Protein AF-A0A969GMM0-F1 (afdb_monomer)

Solvent-accessible surface area (backbone atoms only — not comparable to full-atom values): 10428 Å² total; per-residue (Å²): 135,60,78,64,58,60,56,53,35,62,76,68,75,51,54,70,66,58,54,53,50,53,52,52,51,50,28,52,51,49,25,50,51,42,36,49,51,17,49,54,40,26,77,75,22,64,93,38,66,56,33,38,45,52,18,52,26,35,40,37,39,28,67,61,75,36,45,93,52,68,72,59,52,34,71,75,37,62,86,48,38,60,62,48,46,48,49,53,38,56,29,52,46,42,51,56,46,46,55,42,15,63,88,84,53,51,54,44,57,66,70,53,50,58,55,53,49,50,50,46,50,54,43,55,45,55,50,53,35,42,72,71,68,74,46,78,91,46,78,98,62,46,71,68,56,52,54,48,52,53,52,47,50,54,52,26,50,50,25,47,54,49,31,57,76,74,68,48,50,78,68,52,46,51,53,51,47,54,52,52,51,54,53,51,52,50,51,49,66,73,77,105

Foldseek 3Di:
DDPVVVVVCVVVVHDPVNVVVVLQVQLVVVLVVLLVVLVVLCVVQVVPVLSVLSSVLSNLCSVQPSHPCLPVVCVVPVVCVLVNLQSPLVNVLSVLQCLQQPPPHARVVNCLVVLSVVLNCQSNVFSVCVVVVNDDCPDSDDPVNVVSVVVSNVVSVVRLVCCLPPPDDPVRVVVVVVVVVVVVVVVVVVVD

pLDDT: mean 81.8, std 11.26, range [50.56, 96.88]

Nearest PDB structures (foldseek):
  8zam-assembly1_A  TM=4.530E-01  e=4.829E+00  Chlamydomonas reinhardtii
  5l0g-assembly1_A-2  TM=3.405E-01  e=5.075E+00  Homo sapiens

Radius of gyration: 19.31 Å; Cα contacts (8 Å, |Δi|>4): 149; chains: 1; bounding box: 54×36×50 Å

Sequence (192 aa):
MEAADMSALAGLGLSMSGYATYHMLIEVALALFVTLLAGVIFLRKFDDWMGVLTSFALVLFALNFMVETDSALVKQYPRLAAPHDLVTALAIVPFIMIFFLFPTGRFVPRWTRFVALALLVISLADPLLRAVGRAAPSGQFSMIYLFAVLGGLFVGLFAQIYRYRKVSTPTEQQQTKWVVFGLTLLFVTILG

Structure (mmCIF, N/CA/C/O backbone):
data_AF-A0A969GMM0-F1
#
_entry.id   AF-A0A969GMM0-F1
#
loop_
_atom_site.group_PDB
_atom_site.id
_atom_site.type_symbol
_atom_site.label_atom_id
_atom_site.label_alt_id
_atom_site.label_comp_id
_atom_site.label_asym_id
_atom_site.label_entity_id
_atom_site.label_seq_id
_atom_site.pdbx_PDB_ins_code
_atom_site.Cartn_x
_atom_site.Cartn_y
_atom_site.Cartn_z
_atom_site.occupancy
_atom_site.B_iso_or_equiv
_atom_site.auth_seq_id
_atom_site.auth_comp_id
_atom_site.auth_asym_id
_atom_site.auth_atom_id
_atom_site.pdbx_PDB_model_num
ATOM 1 N N . MET A 1 1 ? 21.444 1.820 -12.025 1.00 51.22 1 MET A N 1
ATOM 2 C CA . MET A 1 1 ? 22.811 1.601 -11.518 1.00 51.22 1 MET A CA 1
ATOM 3 C C . MET A 1 1 ? 23.614 2.877 -11.697 1.00 51.22 1 MET A C 1
ATOM 5 O O . MET A 1 1 ? 23.768 3.347 -12.823 1.00 51.22 1 MET A O 1
ATOM 9 N N . GLU A 1 2 ? 24.004 3.493 -10.588 1.00 50.56 2 GLU A N 1
ATOM 10 C CA . GLU A 1 2 ? 24.706 4.775 -10.563 1.00 50.56 2 GLU A CA 1
ATOM 11 C C . GLU A 1 2 ? 26.167 4.572 -11.007 1.00 50.56 2 GLU A C 1
ATOM 13 O O . GLU A 1 2 ? 26.745 3.506 -10.799 1.00 50.56 2 GLU A O 1
ATOM 18 N N . ALA A 1 3 ? 26.789 5.559 -11.659 1.00 52.84 3 ALA A N 1
ATOM 19 C CA . ALA A 1 3 ? 28.152 5.411 -12.194 1.00 52.84 3 ALA A CA 1
ATOM 20 C C . ALA A 1 3 ? 29.204 5.087 -11.108 1.00 52.84 3 ALA A C 1
ATOM 22 O O . ALA A 1 3 ? 30.243 4.495 -11.405 1.00 52.84 3 ALA A O 1
ATOM 23 N N . ALA A 1 4 ? 28.904 5.423 -9.850 1.00 56.41 4 ALA A N 1
ATOM 24 C CA . ALA A 1 4 ? 29.714 5.104 -8.681 1.00 56.41 4 ALA A CA 1
ATOM 25 C C . ALA A 1 4 ? 29.783 3.588 -8.399 1.00 56.41 4 ALA A C 1
ATOM 27 O O . ALA A 1 4 ? 30.881 3.066 -8.192 1.00 56.41 4 ALA A O 1
ATOM 28 N N . ASP A 1 5 ? 28.665 2.859 -8.502 1.00 58.38 5 ASP A N 1
ATOM 29 C CA . ASP A 1 5 ? 28.609 1.410 -8.233 1.00 58.38 5 ASP A CA 1
ATOM 30 C C . ASP A 1 5 ? 29.454 0.608 -9.225 1.00 58.38 5 ASP A C 1
ATOM 32 O O . ASP A 1 5 ? 30.136 -0.352 -8.860 1.00 58.38 5 ASP A O 1
ATOM 36 N N . MET A 1 6 ? 29.464 1.035 -10.492 1.00 57.09 6 MET A N 1
ATOM 37 C CA . MET A 1 6 ? 30.257 0.389 -11.541 1.00 57.09 6 MET A CA 1
ATOM 38 C C . MET A 1 6 ? 31.765 0.535 -11.296 1.00 57.09 6 MET A C 1
ATOM 40 O O . MET A 1 6 ? 32.525 -0.397 -11.562 1.00 57.09 6 MET A O 1
ATOM 44 N N . SER A 1 7 ? 32.200 1.676 -10.752 1.00 59.16 7 SER A N 1
ATOM 45 C CA . SER A 1 7 ? 33.607 1.915 -10.406 1.00 59.16 7 SER A CA 1
ATOM 46 C C . SER A 1 7 ? 34.052 1.161 -9.144 1.00 59.16 7 SER A C 1
ATOM 48 O O . SER A 1 7 ? 35.168 0.641 -9.103 1.00 59.16 7 SER A O 1
ATOM 50 N N . ALA A 1 8 ? 33.165 1.013 -8.153 1.00 62.34 8 ALA A N 1
ATOM 51 C CA . ALA A 1 8 ? 33.431 0.260 -6.927 1.00 62.34 8 ALA A CA 1
ATOM 52 C C . ALA A 1 8 ? 33.514 -1.260 -7.175 1.00 62.34 8 ALA A C 1
ATOM 54 O O . ALA A 1 8 ? 34.403 -1.928 -6.643 1.00 62.34 8 ALA A O 1
ATOM 55 N N . LEU A 1 9 ? 32.647 -1.807 -8.037 1.00 61.19 9 LEU A N 1
ATOM 56 C CA . LEU A 1 9 ? 32.660 -3.228 -8.418 1.00 61.19 9 LEU A CA 1
ATOM 57 C C . LEU A 1 9 ? 33.921 -3.618 -9.200 1.00 61.19 9 LEU A C 1
ATOM 59 O O . LEU A 1 9 ? 34.485 -4.687 -8.960 1.00 61.19 9 LEU A O 1
ATOM 63 N N . ALA A 1 10 ? 34.403 -2.731 -10.078 1.00 61.06 10 ALA A N 1
ATOM 64 C CA . ALA A 1 10 ? 35.659 -2.928 -10.800 1.00 61.06 10 ALA A CA 1
ATOM 65 C C . ALA A 1 10 ? 36.874 -2.988 -9.852 1.00 61.06 10 ALA A C 1
ATOM 67 O O . ALA A 1 10 ? 37.793 -3.771 -10.089 1.00 61.06 10 ALA A O 1
ATOM 68 N N . GLY A 1 11 ? 36.855 -2.225 -8.751 1.00 63.28 11 GLY A N 1
ATOM 69 C CA . GLY A 1 11 ? 37.892 -2.257 -7.711 1.00 63.28 11 GLY A CA 1
ATOM 70 C C . GLY A 1 11 ? 37.884 -3.516 -6.832 1.00 63.28 11 GLY A C 1
ATOM 71 O O . GLY A 1 11 ? 38.909 -3.851 -6.245 1.00 63.28 11 GLY A O 1
ATOM 72 N N . LEU A 1 12 ? 36.758 -4.237 -6.765 1.00 68.75 12 LEU A N 1
ATOM 73 C CA . LEU A 1 12 ? 36.584 -5.463 -5.969 1.00 68.75 12 LEU A CA 1
ATOM 74 C C . LEU A 1 12 ? 36.769 -6.758 -6.781 1.00 68.75 12 LEU A C 1
ATOM 76 O O . LEU A 1 12 ? 36.642 -7.850 -6.230 1.00 68.75 12 LEU A O 1
ATOM 80 N N . GLY A 1 13 ? 37.046 -6.662 -8.088 1.00 66.94 13 GLY A N 1
ATOM 81 C CA . GLY A 1 13 ? 37.191 -7.826 -8.974 1.00 66.94 13 GLY A CA 1
ATOM 82 C C . GLY A 1 13 ? 35.886 -8.599 -9.214 1.00 66.94 13 GLY A C 1
ATOM 83 O O . GLY A 1 13 ? 35.913 -9.718 -9.727 1.00 66.94 13 GLY A O 1
ATOM 84 N N . LEU A 1 14 ? 34.738 -8.022 -8.845 1.00 67.31 14 LEU A N 1
ATOM 85 C CA . LEU A 1 14 ? 33.429 -8.643 -9.011 1.00 67.31 14 LEU A CA 1
ATOM 86 C C . LEU A 1 14 ? 32.915 -8.404 -10.433 1.00 67.31 14 LEU A C 1
ATOM 88 O O . LEU A 1 14 ? 32.824 -7.272 -10.905 1.00 67.31 14 LEU A O 1
ATOM 92 N N . SER A 1 15 ? 32.552 -9.486 -11.124 1.00 77.69 15 SER A N 1
ATOM 93 C CA . SER A 1 15 ? 31.922 -9.382 -12.442 1.00 77.69 15 SER A CA 1
ATOM 94 C C . SER A 1 15 ? 30.552 -8.703 -12.329 1.00 77.69 15 SER A C 1
ATOM 96 O O . SER A 1 15 ? 29.747 -9.057 -11.463 1.00 77.69 15 SER A O 1
ATOM 98 N N . MET A 1 16 ? 30.257 -7.757 -13.228 1.00 71.38 16 MET A N 1
ATOM 99 C CA . MET A 1 16 ? 28.939 -7.103 -13.279 1.00 71.38 16 MET A CA 1
ATOM 100 C C . MET A 1 16 ? 27.797 -8.117 -13.432 1.00 71.38 16 MET A C 1
ATOM 102 O O . MET A 1 16 ? 26.728 -7.942 -12.853 1.00 71.38 16 MET A O 1
ATOM 106 N N . SER A 1 17 ? 28.030 -9.202 -14.177 1.00 75.94 17 SER A N 1
ATOM 107 C CA . SER A 1 17 ? 27.055 -10.279 -14.363 1.00 75.94 17 SER A CA 1
ATOM 108 C C . SER A 1 17 ? 26.771 -11.046 -13.070 1.00 75.94 17 SER A C 1
ATOM 110 O O . SER A 1 17 ? 25.619 -11.399 -12.821 1.00 75.94 17 SER A O 1
ATOM 112 N N . GLY A 1 18 ? 27.780 -11.270 -12.221 1.00 79.38 18 GLY A N 1
ATOM 113 C CA . GLY A 1 18 ? 27.607 -11.918 -10.919 1.00 79.38 18 GLY A CA 1
ATOM 114 C C . GLY A 1 18 ? 26.755 -11.088 -9.957 1.00 79.38 18 GLY A C 1
ATOM 115 O O . GLY A 1 18 ? 25.831 -11.623 -9.346 1.00 79.38 18 GLY A O 1
ATOM 116 N N . TYR A 1 19 ? 27.008 -9.778 -9.878 1.00 76.12 19 TYR A N 1
ATOM 117 C CA . TYR A 1 19 ? 26.217 -8.862 -9.047 1.00 76.12 19 TYR A CA 1
ATOM 118 C C . TYR A 1 19 ? 24.760 -8.770 -9.522 1.00 76.12 19 TYR A C 1
ATOM 120 O O . TYR A 1 19 ? 23.841 -8.938 -8.720 1.00 76.12 19 TYR A O 1
ATOM 128 N N . ALA A 1 20 ? 24.546 -8.593 -10.831 1.00 79.00 20 ALA A N 1
ATOM 129 C CA . ALA A 1 20 ? 23.206 -8.545 -11.413 1.00 79.00 20 ALA A CA 1
ATOM 130 C C . ALA A 1 20 ? 22.426 -9.847 -11.168 1.00 79.00 20 ALA A C 1
ATOM 132 O O . ALA A 1 20 ? 21.255 -9.808 -10.801 1.00 79.00 20 ALA A O 1
ATOM 133 N N . THR A 1 21 ? 23.086 -11.004 -11.300 1.00 82.06 21 THR A N 1
ATOM 134 C CA . THR A 1 21 ? 22.461 -12.310 -11.032 1.00 82.06 21 THR A CA 1
ATOM 135 C C . THR A 1 21 ? 22.082 -12.458 -9.559 1.00 82.06 21 THR A C 1
ATOM 137 O O . THR A 1 21 ? 20.984 -12.912 -9.255 1.00 82.06 21 THR A O 1
ATOM 140 N N . TYR A 1 22 ? 22.961 -12.060 -8.635 1.00 81.12 22 TYR A N 1
ATOM 141 C CA . TYR A 1 22 ? 22.677 -12.099 -7.199 1.00 81.12 22 TYR A CA 1
ATOM 142 C C . TYR A 1 22 ? 21.475 -11.220 -6.823 1.00 81.12 22 TYR A C 1
ATOM 144 O O . TYR A 1 22 ? 20.577 -11.686 -6.121 1.00 81.12 22 TYR A O 1
ATOM 152 N N . HIS A 1 23 ? 21.429 -9.983 -7.326 1.00 80.06 23 HIS A 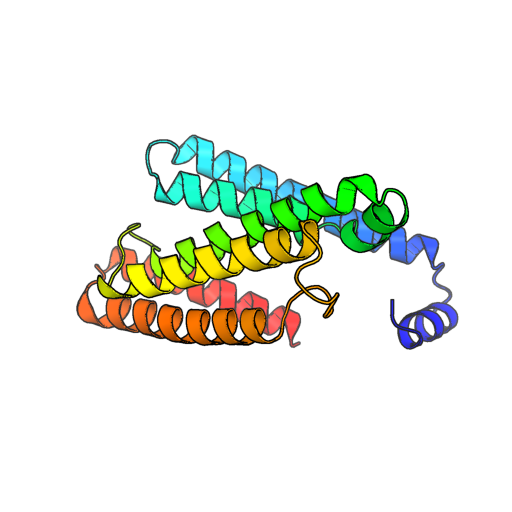N 1
ATOM 153 C CA . HIS A 1 23 ? 20.325 -9.059 -7.057 1.00 80.06 23 HIS A CA 1
ATOM 154 C C . HIS A 1 23 ? 19.003 -9.593 -7.622 1.00 80.06 23 HIS A C 1
ATOM 156 O O . HIS A 1 23 ? 18.018 -9.706 -6.896 1.00 80.06 23 HIS A O 1
ATOM 162 N N . MET A 1 24 ? 19.028 -10.061 -8.874 1.00 82.38 24 MET A N 1
ATOM 163 C CA . MET A 1 24 ? 17.878 -10.685 -9.526 1.00 82.38 24 MET A CA 1
ATOM 164 C C . MET A 1 24 ? 17.362 -11.908 -8.752 1.00 82.38 24 MET A C 1
ATOM 166 O O . MET A 1 24 ? 16.155 -12.080 -8.598 1.00 82.38 24 MET A O 1
ATOM 170 N N . LEU A 1 25 ? 18.252 -12.770 -8.249 1.00 86.62 25 LEU A N 1
ATOM 171 C CA . LEU A 1 25 ? 17.850 -13.942 -7.465 1.00 86.62 25 LEU A CA 1
ATOM 172 C C . LEU A 1 25 ? 17.159 -13.545 -6.156 1.00 86.62 25 LEU A C 1
ATOM 174 O O . LEU A 1 25 ? 16.171 -14.179 -5.782 1.00 86.62 25 LEU A O 1
ATOM 178 N N . ILE A 1 26 ? 17.652 -12.506 -5.477 1.00 85.31 26 ILE A N 1
ATOM 179 C CA . ILE A 1 26 ? 17.034 -11.988 -4.251 1.00 85.31 26 ILE A CA 1
ATOM 180 C C . ILE A 1 26 ? 15.659 -11.393 -4.544 1.00 85.31 26 ILE A C 1
ATOM 182 O O . ILE A 1 26 ? 14.699 -11.736 -3.855 1.00 85.31 26 ILE A O 1
ATOM 186 N N . GLU A 1 27 ? 15.549 -10.557 -5.574 1.00 82.88 27 GLU A N 1
ATOM 187 C CA . GLU A 1 27 ? 14.288 -9.961 -6.024 1.00 82.88 27 GLU A CA 1
ATOM 188 C C . GLU A 1 27 ? 13.228 -11.027 -6.313 1.00 82.88 27 GLU A C 1
ATOM 190 O O . GLU A 1 27 ? 12.128 -10.996 -5.758 1.00 82.88 27 GLU A O 1
ATOM 195 N N . VAL A 1 28 ? 13.585 -12.038 -7.112 1.00 85.25 28 VAL A N 1
ATOM 196 C CA . VAL A 1 28 ? 12.679 -13.141 -7.458 1.00 85.25 28 VAL A CA 1
ATOM 197 C C . VAL A 1 28 ? 12.296 -13.953 -6.220 1.00 85.25 28 VAL A C 1
ATOM 199 O O . VAL A 1 28 ? 11.121 -14.282 -6.044 1.00 85.25 28 VAL A O 1
ATOM 202 N N . ALA A 1 29 ? 13.249 -14.264 -5.338 1.00 88.44 29 ALA A N 1
ATOM 203 C CA . ALA A 1 29 ? 12.970 -15.010 -4.112 1.00 88.44 29 ALA A CA 1
ATOM 204 C C . ALA A 1 29 ? 12.016 -14.245 -3.178 1.00 88.44 29 ALA A C 1
ATOM 206 O O . ALA A 1 29 ? 11.066 -14.832 -2.651 1.00 88.44 29 ALA A O 1
ATOM 207 N N . LEU A 1 30 ? 12.226 -12.936 -3.007 1.00 86.94 30 LEU A N 1
ATOM 208 C CA . LEU A 1 30 ? 11.351 -12.071 -2.216 1.00 86.94 30 LEU A CA 1
ATOM 209 C C . LEU A 1 30 ? 9.964 -11.944 -2.850 1.00 86.94 30 LEU A C 1
ATOM 211 O O . LEU A 1 30 ? 8.963 -12.104 -2.149 1.00 86.94 30 LEU A O 1
ATOM 215 N N . ALA A 1 31 ? 9.882 -11.728 -4.164 1.00 86.94 31 ALA A N 1
ATOM 216 C CA . ALA A 1 31 ? 8.612 -11.650 -4.882 1.00 86.94 31 ALA A CA 1
ATOM 217 C C . ALA A 1 31 ? 7.799 -12.948 -4.738 1.00 86.94 31 ALA A C 1
ATOM 219 O O . ALA A 1 31 ? 6.597 -12.901 -4.454 1.00 86.94 31 ALA A O 1
ATOM 220 N N . LEU A 1 32 ? 8.449 -14.112 -4.856 1.00 89.75 32 LEU A N 1
ATOM 221 C CA . LEU A 1 32 ? 7.816 -15.414 -4.627 1.00 89.75 32 LEU A CA 1
ATOM 222 C C . LEU A 1 32 ? 7.335 -15.558 -3.184 1.00 89.75 32 LEU A C 1
ATOM 224 O O . LEU A 1 32 ? 6.191 -15.952 -2.960 1.00 89.75 32 LEU A O 1
ATOM 228 N N . PHE A 1 3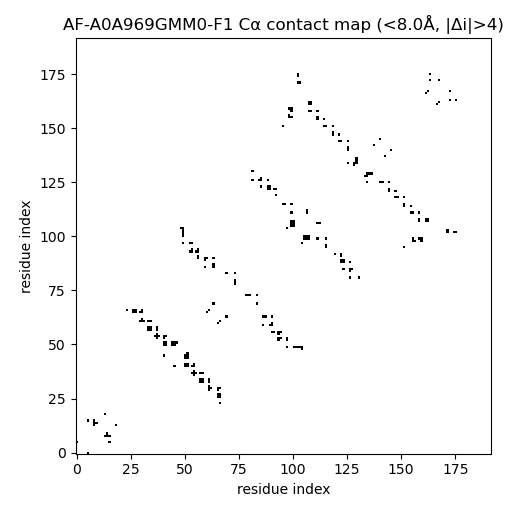3 ? 8.167 -15.202 -2.206 1.00 92.44 33 PHE A N 1
ATOM 229 C CA . PHE A 1 33 ? 7.793 -15.255 -0.796 1.00 92.44 33 PHE A CA 1
ATOM 230 C C . PHE A 1 33 ? 6.573 -14.373 -0.486 1.00 92.44 33 PHE A C 1
ATOM 232 O O . PHE A 1 33 ? 5.611 -14.844 0.125 1.00 92.44 33 PHE A O 1
ATOM 239 N N . VAL A 1 34 ? 6.570 -13.120 -0.950 1.00 90.81 34 VAL A N 1
ATOM 240 C CA . VAL A 1 34 ? 5.454 -12.179 -0.755 1.00 90.81 34 VAL A CA 1
ATOM 241 C C . VAL A 1 34 ? 4.184 -12.681 -1.445 1.00 90.81 34 VAL A C 1
ATOM 243 O O . VAL A 1 34 ? 3.101 -12.622 -0.860 1.00 90.81 34 VAL A O 1
ATOM 246 N N . THR A 1 35 ? 4.304 -13.241 -2.649 1.00 91.62 35 THR A N 1
ATOM 247 C CA . THR A 1 35 ? 3.168 -13.812 -3.389 1.00 91.62 35 THR A CA 1
ATOM 248 C C . THR A 1 35 ? 2.591 -15.038 -2.677 1.00 91.62 35 THR A C 1
ATOM 250 O O . THR A 1 35 ? 1.372 -15.163 -2.541 1.00 91.62 35 THR A O 1
ATOM 253 N N . LEU A 1 36 ? 3.444 -15.925 -2.157 1.00 94.56 36 LEU A N 1
ATOM 254 C CA . LEU A 1 36 ? 3.018 -17.074 -1.354 1.00 94.56 36 LEU A CA 1
ATOM 255 C C . LEU A 1 36 ? 2.309 -16.621 -0.075 1.00 94.56 36 LEU A C 1
ATOM 257 O O . LEU A 1 36 ? 1.241 -17.142 0.252 1.00 94.56 36 LEU A O 1
ATOM 261 N N . LEU A 1 37 ? 2.852 -15.618 0.620 1.00 94.75 37 LEU A N 1
ATOM 262 C CA . LEU A 1 37 ? 2.223 -15.032 1.803 1.00 94.75 37 LEU A CA 1
ATOM 263 C C . LEU A 1 37 ? 0.844 -14.449 1.471 1.00 94.75 37 LEU A C 1
ATOM 265 O O . LEU A 1 37 ? -0.118 -14.693 2.201 1.00 94.75 37 LEU A O 1
ATOM 269 N N . ALA A 1 38 ? 0.727 -13.731 0.353 1.00 93.62 38 ALA A N 1
ATOM 270 C CA . ALA A 1 38 ? -0.543 -13.206 -0.127 1.00 93.62 38 ALA A CA 1
ATOM 271 C C . ALA A 1 38 ? -1.558 -14.328 -0.393 1.00 93.62 38 ALA A C 1
ATOM 273 O O . ALA A 1 38 ? -2.716 -14.213 0.020 1.00 93.62 38 ALA A O 1
ATOM 274 N N . GLY A 1 39 ? -1.124 -15.430 -1.011 1.00 94.94 39 GLY A N 1
ATOM 275 C CA . GLY A 1 39 ? -1.946 -16.623 -1.221 1.00 94.94 39 GLY A CA 1
ATOM 276 C C . GLY A 1 39 ? -2.413 -17.249 0.094 1.00 94.94 39 GLY A C 1
ATOM 277 O O . GLY A 1 39 ? -3.597 -17.530 0.260 1.00 94.94 39 GLY A O 1
ATOM 278 N N . VAL A 1 40 ? -1.520 -17.390 1.077 1.00 96.88 40 VAL A N 1
ATOM 279 C CA . VAL A 1 40 ? -1.868 -17.904 2.414 1.00 96.88 40 VAL A CA 1
ATOM 280 C C . VAL A 1 40 ? -2.882 -17.000 3.120 1.00 96.88 40 VAL A C 1
ATOM 282 O O . VAL A 1 40 ? -3.835 -17.505 3.720 1.00 96.88 40 VAL A O 1
ATOM 285 N N . ILE A 1 41 ? -2.708 -15.675 3.050 1.00 93.94 41 ILE A N 1
ATOM 286 C CA . ILE A 1 41 ? -3.657 -14.707 3.620 1.00 93.94 41 ILE A CA 1
ATOM 287 C C . ILE A 1 41 ? -5.020 -14.851 2.946 1.00 93.94 41 ILE A C 1
ATOM 289 O O . ILE A 1 41 ? -6.021 -14.967 3.651 1.00 93.94 41 ILE A O 1
ATOM 293 N N . PHE A 1 42 ? -5.060 -14.907 1.613 1.00 95.44 42 PHE A N 1
ATOM 294 C CA . PHE A 1 42 ? -6.302 -15.088 0.863 1.00 95.44 42 PHE A CA 1
ATOM 295 C C . PHE A 1 42 ? -7.017 -16.371 1.280 1.00 95.44 42 PHE A C 1
ATOM 297 O O . PHE A 1 42 ? -8.165 -16.320 1.702 1.00 95.44 42 PHE A O 1
ATOM 304 N N . LEU A 1 43 ? -6.323 -17.510 1.282 1.00 96.31 43 LEU A N 1
ATOM 305 C CA . LEU A 1 43 ? -6.921 -18.797 1.648 1.00 96.31 43 LEU A CA 1
ATOM 306 C C . LEU A 1 43 ? -7.456 -18.823 3.088 1.00 96.31 43 LEU A C 1
ATOM 308 O O . LEU A 1 43 ? -8.452 -19.486 3.359 1.00 96.31 43 LEU A O 1
ATOM 312 N N . ARG A 1 44 ? -6.825 -18.098 4.020 1.00 94.25 44 ARG A N 1
ATOM 313 C CA . ARG A 1 44 ? -7.277 -18.029 5.422 1.00 94.25 44 ARG A CA 1
ATOM 314 C C . ARG A 1 44 ? -8.345 -16.972 5.691 1.00 94.25 44 ARG A C 1
ATOM 316 O O . ARG A 1 44 ? -8.986 -17.033 6.740 1.00 94.25 44 ARG A O 1
ATOM 323 N N . LYS A 1 45 ? -8.469 -15.965 4.828 1.00 92.31 45 LYS A N 1
ATOM 324 C CA . LYS A 1 45 ? -9.265 -14.753 5.069 1.00 92.31 45 LYS A CA 1
ATOM 325 C C . LYS A 1 45 ? -10.060 -14.314 3.835 1.00 92.31 45 LYS A C 1
ATOM 327 O O . LYS A 1 45 ? -10.335 -13.131 3.699 1.00 92.31 45 LYS A O 1
ATOM 332 N N . PHE A 1 46 ? -10.448 -15.234 2.952 1.00 92.38 46 PHE A N 1
ATOM 333 C CA . PHE A 1 46 ? -11.219 -14.889 1.749 1.00 92.38 46 PHE A CA 1
ATOM 334 C C . PHE A 1 46 ? -12.611 -14.325 2.086 1.00 92.38 46 PHE A C 1
ATOM 336 O O . PHE A 1 46 ? -13.107 -13.468 1.362 1.00 92.38 46 PHE A O 1
ATOM 343 N N . ASP A 1 47 ? -13.199 -14.742 3.215 1.00 92.75 47 ASP A N 1
ATOM 344 C CA . ASP A 1 47 ? -14.472 -14.216 3.736 1.00 92.75 47 ASP A CA 1
ATOM 345 C C . ASP A 1 47 ? -14.337 -12.839 4.416 1.00 92.75 47 ASP A C 1
ATOM 347 O O . ASP A 1 47 ? -15.333 -12.175 4.708 1.00 92.75 47 ASP A O 1
ATOM 351 N N . ASP A 1 48 ? -13.109 -12.395 4.694 1.00 91.62 48 ASP A N 1
ATOM 352 C CA . ASP A 1 48 ? -12.820 -11.093 5.287 1.00 91.62 48 ASP A CA 1
ATOM 353 C C . ASP A 1 48 ? -12.242 -10.169 4.217 1.00 91.62 48 ASP A C 1
ATOM 355 O O . ASP A 1 48 ? -11.110 -10.325 3.757 1.00 91.62 48 ASP A O 1
ATOM 359 N N . TRP A 1 49 ? -13.015 -9.159 3.833 1.00 91.19 49 TRP A N 1
ATOM 360 C CA . TRP A 1 49 ? -12.620 -8.243 2.770 1.00 91.19 49 TRP A CA 1
ATOM 361 C C . TRP A 1 49 ? -11.295 -7.518 3.063 1.00 91.19 49 TRP A C 1
ATOM 363 O O . TRP A 1 49 ? -10.579 -7.175 2.123 1.00 91.19 49 TRP A O 1
ATOM 373 N N . MET A 1 50 ? -10.930 -7.305 4.337 1.00 92.00 50 MET A N 1
ATOM 374 C CA . MET A 1 50 ? -9.638 -6.709 4.691 1.00 92.00 50 MET A CA 1
ATOM 375 C C . MET A 1 50 ? -8.488 -7.681 4.383 1.00 92.00 50 MET A C 1
ATOM 377 O O . MET A 1 50 ? -7.417 -7.262 3.935 1.00 92.00 50 MET A O 1
ATOM 381 N N . GLY A 1 51 ? -8.720 -8.983 4.562 1.00 91.69 51 GLY A N 1
ATOM 382 C CA . GLY A 1 51 ? -7.811 -10.051 4.151 1.00 91.69 51 GLY A CA 1
ATOM 383 C C . GLY A 1 51 ? -7.642 -10.117 2.636 1.00 91.69 51 GLY A C 1
ATOM 384 O O . GLY A 1 51 ? -6.511 -10.157 2.150 1.00 91.69 51 GLY A O 1
ATOM 385 N N . VAL A 1 52 ? -8.746 -10.032 1.889 1.00 92.88 52 VAL A N 1
ATOM 386 C CA . VAL A 1 52 ? -8.724 -9.971 0.416 1.00 92.88 52 VAL A CA 1
ATOM 387 C C . VAL A 1 52 ? -7.982 -8.727 -0.076 1.00 92.88 52 VAL A C 1
ATOM 389 O O . VAL A 1 52 ? -7.102 -8.846 -0.926 1.00 92.88 52 VAL A O 1
ATOM 392 N N . LEU A 1 53 ? -8.266 -7.551 0.495 1.00 92.50 53 LEU A N 1
ATOM 393 C CA . LEU A 1 53 ? -7.576 -6.304 0.153 1.00 92.50 53 LEU A CA 1
ATOM 394 C C . LEU A 1 53 ? -6.067 -6.411 0.410 1.00 92.50 53 LEU A C 1
ATOM 396 O O . LEU A 1 53 ? -5.269 -6.004 -0.431 1.00 92.50 53 LEU A O 1
ATOM 400 N N . THR A 1 54 ? -5.681 -6.972 1.559 1.00 91.94 54 THR A N 1
ATOM 401 C CA . THR A 1 54 ? -4.271 -7.147 1.938 1.00 91.94 54 THR A CA 1
ATOM 402 C C . THR A 1 54 ? -3.558 -8.110 1.000 1.00 91.94 54 THR A C 1
ATOM 404 O O . THR A 1 54 ? -2.467 -7.807 0.526 1.00 91.94 54 THR A O 1
ATOM 407 N N . SER A 1 55 ? -4.180 -9.247 0.687 1.00 93.25 55 SER A N 1
ATOM 408 C CA . SER A 1 55 ? -3.631 -10.206 -0.272 1.00 93.25 55 SER A CA 1
ATOM 409 C C . SER A 1 55 ? -3.446 -9.571 -1.652 1.00 93.25 55 SER A C 1
ATOM 411 O O . SER A 1 55 ? -2.361 -9.640 -2.228 1.00 93.25 55 SER A O 1
ATOM 413 N N . PHE A 1 56 ? -4.468 -8.868 -2.144 1.00 91.94 56 PHE A N 1
ATOM 414 C CA . PHE A 1 56 ? -4.410 -8.183 -3.429 1.00 91.94 56 PHE A CA 1
ATOM 415 C C . PHE A 1 56 ? -3.298 -7.124 -3.472 1.00 91.94 56 PHE A C 1
ATOM 417 O O . PHE A 1 56 ? -2.540 -7.071 -4.439 1.00 91.94 56 PHE A O 1
ATOM 424 N N . ALA A 1 57 ? -3.137 -6.339 -2.400 1.00 90.44 57 ALA A N 1
ATOM 425 C CA . ALA A 1 57 ? -2.048 -5.371 -2.278 1.00 90.44 57 ALA A CA 1
ATOM 426 C C . ALA A 1 57 ? -0.670 -6.040 -2.371 1.00 90.44 57 ALA A C 1
ATOM 428 O O . ALA A 1 57 ? 0.185 -5.583 -3.123 1.00 90.44 57 ALA A O 1
ATOM 429 N N . LEU A 1 58 ? -0.461 -7.139 -1.639 1.00 90.75 58 LEU A N 1
ATOM 430 C CA . LEU A 1 58 ? 0.819 -7.850 -1.614 1.00 90.75 58 LEU A CA 1
ATOM 431 C C . LEU A 1 58 ? 1.180 -8.453 -2.976 1.00 90.75 58 LEU A C 1
ATOM 433 O O . LEU A 1 58 ? 2.338 -8.369 -3.380 1.00 90.75 58 LEU A O 1
ATOM 437 N N . VAL A 1 59 ? 0.206 -9.005 -3.706 1.00 89.62 59 VAL A N 1
ATOM 438 C CA . VAL A 1 59 ? 0.440 -9.502 -5.073 1.00 89.62 59 VAL A CA 1
ATOM 439 C C . VAL A 1 59 ? 0.858 -8.359 -5.995 1.00 89.62 59 VAL A C 1
ATOM 441 O O . VAL A 1 59 ? 1.864 -8.470 -6.691 1.00 89.62 59 VAL A O 1
ATOM 444 N N . LEU A 1 60 ? 0.134 -7.235 -5.979 1.00 86.44 60 LEU A N 1
ATOM 445 C CA . LEU A 1 60 ? 0.491 -6.091 -6.821 1.00 86.44 60 LEU A CA 1
ATOM 446 C C . LEU A 1 60 ? 1.846 -5.482 -6.440 1.00 86.44 60 LEU A C 1
ATOM 448 O O . LEU A 1 60 ? 2.570 -5.021 -7.324 1.00 86.44 60 LEU A O 1
ATOM 452 N N . PHE A 1 61 ? 2.211 -5.525 -5.157 1.00 82.88 61 PHE A N 1
ATOM 453 C CA . PHE A 1 61 ? 3.524 -5.103 -4.679 1.00 82.88 61 PHE A CA 1
ATOM 454 C C . PHE A 1 61 ? 4.650 -5.977 -5.214 1.00 82.88 61 PHE A C 1
ATOM 456 O O . PHE A 1 61 ? 5.618 -5.456 -5.760 1.00 82.88 61 PHE A O 1
ATOM 463 N N . ALA A 1 62 ? 4.496 -7.299 -5.109 1.00 83.31 62 ALA A N 1
ATOM 464 C CA . ALA A 1 62 ? 5.463 -8.252 -5.637 1.00 83.31 62 ALA A CA 1
ATOM 465 C C . ALA A 1 62 ? 5.660 -8.087 -7.153 1.00 83.31 62 ALA A C 1
ATOM 467 O O . ALA A 1 62 ? 6.779 -8.213 -7.638 1.00 83.31 62 ALA A O 1
ATOM 468 N N . LEU A 1 63 ? 4.593 -7.758 -7.889 1.00 77.81 63 LEU A N 1
ATOM 469 C CA . LEU A 1 63 ? 4.647 -7.573 -9.340 1.00 77.81 63 LEU A CA 1
ATOM 470 C C . LEU A 1 63 ? 5.279 -6.245 -9.788 1.00 77.81 63 LEU A C 1
ATOM 472 O O . LEU A 1 63 ? 5.874 -6.221 -10.858 1.00 77.81 63 LEU A O 1
ATOM 476 N N . ASN A 1 64 ? 5.132 -5.156 -9.022 1.00 74.06 64 ASN A N 1
ATOM 477 C CA . ASN A 1 64 ? 5.561 -3.811 -9.453 1.00 74.06 64 ASN A CA 1
ATOM 478 C C . ASN A 1 64 ? 6.830 -3.299 -8.765 1.00 74.06 64 ASN A C 1
ATOM 480 O O . ASN A 1 64 ? 7.567 -2.523 -9.355 1.00 74.06 64 ASN A O 1
ATOM 484 N N . PHE A 1 65 ? 7.063 -3.659 -7.502 1.00 69.19 65 PHE A N 1
ATOM 485 C CA . PHE A 1 65 ? 8.099 -3.016 -6.682 1.00 69.19 65 PHE A CA 1
ATOM 486 C C . PHE A 1 65 ? 9.253 -3.945 -6.308 1.00 69.19 65 PHE A C 1
ATOM 488 O O . PHE A 1 65 ? 10.257 -3.470 -5.790 1.00 69.19 65 PHE A O 1
ATOM 495 N N . MET A 1 66 ? 9.112 -5.255 -6.529 1.00 68.00 66 MET A N 1
ATOM 496 C CA . MET A 1 66 ? 10.138 -6.243 -6.172 1.00 68.00 66 MET A CA 1
ATOM 497 C C . MET A 1 66 ? 10.927 -6.763 -7.373 1.00 68.00 66 MET A C 1
ATOM 499 O O . MET A 1 66 ? 11.890 -7.481 -7.159 1.00 68.00 66 MET A O 1
ATOM 503 N N . VAL A 1 67 ? 10.522 -6.452 -8.607 1.00 64.12 67 VAL A N 1
ATOM 504 C CA . VAL A 1 67 ? 11.241 -6.877 -9.813 1.00 64.12 67 VAL A CA 1
ATOM 505 C C . VAL A 1 67 ? 11.550 -5.633 -10.637 1.00 64.12 67 VAL A C 1
ATOM 507 O O . VAL A 1 67 ? 10.618 -4.992 -11.130 1.00 64.12 67 VAL A O 1
ATOM 510 N N . GLU A 1 68 ? 12.831 -5.296 -10.823 1.00 58.91 68 GLU A N 1
ATOM 511 C CA . GLU A 1 68 ? 13.290 -4.131 -11.612 1.00 58.91 68 GLU A CA 1
ATOM 512 C C . GLU A 1 68 ? 13.057 -4.283 -13.140 1.00 58.91 68 GLU A C 1
ATOM 514 O O . GLU A 1 68 ? 13.867 -3.895 -13.985 1.00 58.91 68 GLU A O 1
ATOM 519 N N . THR A 1 69 ? 11.922 -4.843 -13.554 1.00 54.31 69 THR A N 1
ATOM 520 C CA . THR A 1 69 ? 11.578 -5.030 -14.974 1.00 54.31 69 THR A CA 1
ATOM 521 C C . THR A 1 69 ? 11.052 -3.753 -15.638 1.00 54.31 69 THR A C 1
ATOM 523 O O . THR A 1 69 ? 11.057 -3.646 -16.869 1.00 54.31 69 THR A O 1
ATOM 526 N N . ASP A 1 70 ? 10.617 -2.778 -14.837 1.00 57.91 70 ASP A N 1
ATOM 527 C CA . ASP A 1 70 ? 9.794 -1.640 -15.259 1.00 57.91 70 ASP A CA 1
ATOM 528 C C . ASP A 1 70 ? 10.429 -0.782 -16.356 1.00 57.91 70 ASP A C 1
ATOM 530 O O . ASP A 1 70 ? 9.781 -0.421 -17.339 1.00 57.91 70 ASP A O 1
ATOM 534 N N . SER A 1 71 ? 11.723 -0.477 -16.241 1.00 59.16 71 SER A N 1
ATOM 535 C CA . SER A 1 71 ? 12.350 0.463 -17.175 1.00 59.16 71 SER A CA 1
ATOM 536 C C . SER A 1 71 ? 12.846 -0.188 -18.468 1.00 59.16 71 SER A C 1
ATOM 538 O O . SER A 1 71 ? 12.922 0.489 -19.492 1.00 59.16 71 SER A O 1
ATOM 540 N N . ALA A 1 72 ? 13.183 -1.480 -18.457 1.00 62.44 72 ALA A N 1
ATOM 541 C CA . ALA A 1 72 ? 13.729 -2.171 -19.626 1.00 62.44 72 ALA A CA 1
ATOM 542 C C . ALA A 1 72 ? 12.618 -2.690 -20.550 1.00 62.44 72 ALA A C 1
ATOM 544 O O . ALA A 1 72 ? 12.705 -2.546 -21.773 1.00 62.44 72 ALA A O 1
ATOM 545 N N . LEU A 1 73 ? 11.543 -3.228 -19.969 1.00 68.31 73 LEU A N 1
ATOM 546 C CA . LEU A 1 73 ? 10.460 -3.866 -20.713 1.00 68.31 73 LEU A CA 1
ATOM 547 C C . LEU A 1 73 ? 9.597 -2.837 -21.460 1.00 68.31 73 LEU A C 1
ATOM 549 O O . LEU A 1 73 ? 9.273 -3.041 -22.630 1.00 68.31 73 LEU A O 1
ATOM 553 N N . VAL A 1 74 ? 9.313 -1.690 -20.833 1.00 69.38 74 VAL A N 1
ATOM 554 C CA . VAL A 1 74 ? 8.592 -0.568 -21.464 1.00 69.38 74 VAL A CA 1
ATOM 555 C C . VAL A 1 74 ? 9.429 0.095 -22.564 1.00 69.38 74 VAL A C 1
ATOM 557 O O . VAL A 1 74 ? 8.889 0.461 -23.609 1.00 69.38 74 VAL A O 1
ATOM 560 N N . LYS A 1 75 ? 10.756 0.192 -22.385 1.00 72.19 75 LYS A N 1
ATOM 561 C CA . LYS A 1 75 ? 11.674 0.685 -23.431 1.00 72.19 75 LYS A CA 1
ATOM 562 C C . LYS A 1 75 ? 11.708 -0.241 -24.645 1.00 72.19 75 LYS A C 1
ATOM 564 O O . LYS A 1 75 ? 11.761 0.244 -25.772 1.00 72.19 75 LYS A O 1
ATOM 569 N N . GLN A 1 76 ? 11.677 -1.555 -24.425 1.00 81.12 76 GLN A N 1
ATOM 570 C CA . GLN A 1 76 ? 11.707 -2.548 -25.499 1.00 81.12 76 GLN A CA 1
ATOM 571 C C . GLN A 1 76 ? 10.341 -2.710 -26.187 1.00 81.12 76 GLN A C 1
ATOM 573 O O . GLN A 1 76 ? 10.286 -2.919 -27.400 1.00 81.12 76 GLN A O 1
ATOM 578 N N . TYR A 1 77 ? 9.240 -2.562 -25.443 1.00 80.00 77 TYR A N 1
ATOM 579 C CA . TYR A 1 77 ? 7.873 -2.705 -25.944 1.00 80.00 77 TYR A CA 1
ATOM 580 C C . TYR A 1 77 ? 6.992 -1.505 -25.552 1.00 80.00 77 TYR A C 1
ATOM 582 O O . TYR A 1 77 ? 6.158 -1.617 -24.651 1.00 80.00 77 TYR A O 1
ATOM 590 N N . PRO A 1 78 ? 7.064 -0.376 -26.285 1.00 78.38 78 PRO A N 1
ATOM 591 C CA . PRO A 1 78 ? 6.306 0.840 -25.960 1.00 78.38 78 PRO A CA 1
ATOM 592 C C . PRO A 1 78 ? 4.782 0.650 -25.927 1.00 78.38 78 PRO A C 1
ATOM 594 O O . PRO A 1 78 ? 4.072 1.379 -25.244 1.00 78.38 78 PRO A O 1
ATOM 597 N N . ARG A 1 79 ? 4.255 -0.358 -26.637 1.00 79.88 79 ARG A N 1
ATOM 598 C CA . ARG A 1 79 ? 2.822 -0.710 -26.611 1.00 79.88 79 ARG A CA 1
ATOM 599 C C . ARG A 1 79 ? 2.354 -1.212 -25.239 1.00 79.88 79 ARG A C 1
ATOM 601 O O . ARG A 1 79 ? 1.165 -1.136 -24.953 1.00 79.88 79 ARG A O 1
ATOM 608 N N . LEU A 1 80 ? 3.270 -1.717 -24.410 1.00 75.81 80 LEU A N 1
ATOM 609 C CA . LEU A 1 80 ? 2.987 -2.170 -23.047 1.00 75.81 80 LEU A CA 1
ATOM 610 C C . LEU A 1 80 ? 3.077 -1.040 -22.013 1.00 75.81 80 LEU A C 1
ATOM 612 O O . LEU A 1 80 ? 2.723 -1.277 -20.864 1.00 75.81 80 LEU A O 1
ATOM 616 N N . ALA A 1 81 ? 3.468 0.179 -22.409 1.00 73.94 81 ALA A N 1
ATOM 617 C CA . ALA A 1 81 ? 3.587 1.321 -21.501 1.00 73.94 81 ALA A CA 1
ATOM 618 C C . ALA A 1 81 ? 2.261 1.652 -20.798 1.00 73.94 81 ALA A C 1
ATOM 620 O O . ALA A 1 81 ? 2.219 1.766 -19.584 1.00 73.94 81 ALA A O 1
ATOM 621 N N . ALA A 1 82 ? 1.153 1.737 -21.543 1.00 72.06 82 ALA A N 1
ATOM 622 C CA . ALA A 1 82 ? -0.143 2.071 -20.952 1.00 72.06 82 ALA A CA 1
ATOM 623 C C . ALA A 1 82 ? -0.688 0.974 -20.005 1.00 72.06 82 ALA A C 1
ATOM 625 O O . ALA A 1 82 ? -1.139 1.316 -18.911 1.00 72.06 82 ALA A O 1
ATOM 626 N N . PRO A 1 83 ? -0.644 -0.332 -20.355 1.00 74.88 83 PRO A N 1
ATOM 627 C CA . PRO A 1 83 ? -0.951 -1.403 -19.405 1.00 74.88 83 PRO A CA 1
ATOM 628 C C . PRO A 1 83 ? -0.055 -1.396 -18.164 1.00 74.88 83 PRO A C 1
ATOM 630 O O . PRO A 1 83 ? -0.547 -1.629 -17.064 1.00 74.88 83 PRO A O 1
ATOM 633 N N . HIS A 1 84 ? 1.239 -1.125 -18.342 1.00 76.44 84 HIS A N 1
ATOM 634 C CA . HIS A 1 84 ? 2.211 -1.028 -17.257 1.00 76.44 84 HIS A CA 1
ATOM 635 C C . HIS A 1 84 ? 1.863 0.114 -16.293 1.00 76.44 84 HIS A C 1
ATOM 637 O O . HIS A 1 84 ? 1.597 -0.151 -15.122 1.00 76.44 84 HIS A O 1
ATOM 643 N N . ASP A 1 85 ? 1.703 1.337 -16.806 1.00 75.25 85 ASP A N 1
ATOM 644 C CA . ASP A 1 85 ? 1.317 2.516 -16.021 1.00 75.25 85 ASP A CA 1
ATOM 645 C C . ASP A 1 85 ? -0.004 2.294 -15.264 1.00 75.25 85 ASP A C 1
ATOM 647 O O . ASP A 1 85 ? -0.155 2.700 -14.107 1.00 75.25 85 ASP A O 1
ATOM 651 N N . LEU A 1 86 ? -0.973 1.620 -15.895 1.00 74.62 86 LEU A N 1
ATOM 652 C CA . LEU A 1 86 ? -2.244 1.278 -15.262 1.00 74.62 86 LEU A CA 1
ATOM 653 C C . LEU A 1 86 ? -2.060 0.281 -14.111 1.00 74.62 86 LEU A C 1
ATOM 655 O O . LEU A 1 86 ? -2.667 0.451 -13.054 1.00 74.62 86 LEU A O 1
ATOM 659 N N . VAL A 1 87 ? -1.238 -0.752 -14.295 1.00 77.25 87 VAL A N 1
ATOM 660 C CA . VAL A 1 87 ? -0.947 -1.745 -13.252 1.00 77.25 87 VAL A CA 1
ATOM 661 C C . VAL A 1 87 ? -0.214 -1.096 -12.076 1.00 77.25 87 VAL A C 1
ATOM 663 O O . VAL A 1 87 ? -0.600 -1.332 -10.930 1.00 77.25 87 VAL A O 1
ATOM 666 N N . THR A 1 88 ? 0.754 -0.215 -12.333 1.00 76.44 88 THR A N 1
ATOM 667 C CA . THR A 1 88 ? 1.444 0.554 -11.286 1.00 76.44 88 THR A CA 1
ATOM 668 C C . THR A 1 88 ? 0.478 1.468 -10.527 1.00 76.44 88 THR A C 1
ATOM 670 O O . THR A 1 88 ? 0.494 1.518 -9.292 1.00 76.44 88 THR A O 1
ATOM 673 N N . ALA A 1 89 ? -0.435 2.136 -11.235 1.00 75.31 89 ALA A N 1
ATOM 674 C CA . ALA A 1 89 ? -1.477 2.952 -10.616 1.00 75.31 89 ALA A CA 1
ATOM 675 C C . ALA A 1 89 ? -2.486 2.124 -9.806 1.00 75.31 89 ALA A C 1
ATOM 677 O O . ALA A 1 89 ? -2.974 2.577 -8.772 1.00 75.31 89 ALA A O 1
ATOM 678 N N . LEU A 1 90 ? -2.792 0.897 -10.227 1.00 78.38 90 LEU A N 1
ATOM 679 C CA . LEU A 1 90 ? -3.641 -0.015 -9.461 1.00 78.38 90 LEU A CA 1
ATOM 680 C C . LEU A 1 90 ? -2.916 -0.600 -8.249 1.00 78.38 90 LEU A C 1
ATOM 682 O O . LEU A 1 90 ? -3.571 -0.879 -7.248 1.00 78.38 90 LEU A O 1
ATOM 686 N N . ALA A 1 91 ? -1.592 -0.752 -8.305 1.00 81.19 91 ALA A N 1
ATOM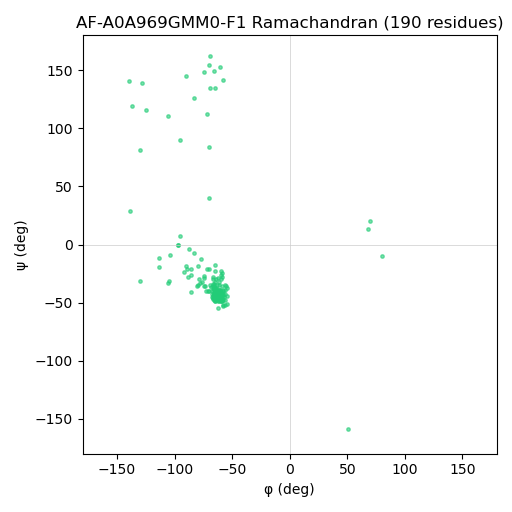 687 C CA . ALA A 1 91 ? -0.791 -1.299 -7.215 1.00 81.19 91 ALA A CA 1
ATOM 688 C C . ALA A 1 91 ? -0.766 -0.394 -5.984 1.00 81.19 91 ALA A C 1
ATOM 690 O O . ALA A 1 91 ? -0.799 -0.894 -4.863 1.00 81.19 91 ALA A O 1
ATOM 691 N N . ILE A 1 92 ? -0.767 0.928 -6.161 1.00 78.19 92 ILE A N 1
ATOM 692 C CA . ILE A 1 92 ? -0.667 1.874 -5.039 1.00 78.19 92 ILE A CA 1
ATOM 693 C C . ILE A 1 92 ? -1.994 2.074 -4.291 1.00 78.19 92 ILE A C 1
ATOM 695 O O . ILE A 1 92 ? -2.005 2.297 -3.078 1.00 78.19 92 ILE A O 1
ATOM 699 N N . VAL A 1 93 ? -3.125 1.940 -4.989 1.00 84.06 93 VAL A N 1
ATOM 700 C CA . VAL A 1 93 ? -4.471 2.123 -4.423 1.00 84.06 93 VAL A CA 1
ATOM 701 C C . VAL A 1 93 ? -4.739 1.225 -3.208 1.00 84.06 93 VAL A C 1
ATOM 703 O O . VAL A 1 93 ? -5.132 1.760 -2.168 1.00 84.06 93 VAL A O 1
ATOM 706 N N . PRO A 1 94 ? -4.539 -0.105 -3.254 1.00 87.69 94 PRO A N 1
ATOM 707 C CA . PRO A 1 94 ? -4.844 -0.961 -2.120 1.00 87.69 94 PRO A CA 1
ATOM 708 C C . PRO A 1 94 ? -3.928 -0.692 -0.918 1.00 87.69 94 PRO A C 1
ATOM 710 O O . PRO A 1 94 ? -4.395 -0.815 0.209 1.00 87.69 94 PRO A O 1
ATOM 713 N N . PHE A 1 95 ? -2.689 -0.223 -1.114 1.00 84.25 95 PHE A N 1
ATOM 714 C CA . PHE A 1 95 ? -1.825 0.212 -0.005 1.00 84.25 95 PHE A CA 1
ATOM 715 C C . PHE A 1 95 ? -2.349 1.462 0.691 1.00 84.25 95 PHE A C 1
ATOM 717 O O . PHE A 1 95 ? -2.432 1.492 1.921 1.00 84.25 95 PHE A O 1
ATOM 724 N N . ILE A 1 96 ? -2.760 2.468 -0.087 1.00 83.56 96 ILE A N 1
ATOM 725 C CA . ILE A 1 96 ? -3.423 3.660 0.453 1.00 83.56 96 ILE A CA 1
ATOM 726 C C . ILE A 1 96 ? -4.655 3.224 1.252 1.00 83.56 96 ILE A C 1
ATOM 728 O O . ILE A 1 96 ? -4.835 3.630 2.399 1.00 83.56 96 ILE A O 1
ATOM 732 N N . MET A 1 97 ? -5.476 2.342 0.681 1.00 88.25 97 MET A N 1
ATOM 733 C CA . MET A 1 97 ? -6.682 1.838 1.333 1.00 88.25 97 MET A CA 1
ATOM 734 C C . MET A 1 97 ? -6.367 1.093 2.634 1.00 88.25 97 MET A C 1
ATOM 736 O O . MET A 1 97 ? -6.979 1.399 3.655 1.00 88.25 97 MET A O 1
ATOM 740 N N . ILE A 1 98 ? -5.376 0.197 2.658 1.00 89.00 98 ILE A N 1
ATOM 741 C CA . ILE A 1 98 ? -4.940 -0.488 3.886 1.00 89.00 98 ILE A CA 1
ATOM 742 C C . ILE A 1 98 ? -4.594 0.530 4.970 1.00 89.00 98 ILE A C 1
ATOM 744 O O . ILE A 1 98 ? -5.053 0.398 6.105 1.00 89.00 98 ILE A O 1
ATOM 748 N N . PHE A 1 99 ? -3.872 1.591 4.617 1.00 84.75 99 PHE A N 1
ATOM 749 C CA . PHE A 1 99 ? -3.464 2.618 5.566 1.00 84.75 99 PHE A CA 1
ATOM 750 C C . PHE A 1 99 ? -4.648 3.366 6.205 1.00 84.75 99 PHE A C 1
ATOM 752 O O . PHE A 1 99 ? -4.569 3.773 7.364 1.00 84.75 99 PHE A O 1
ATOM 759 N N . PHE A 1 100 ? -5.782 3.494 5.509 1.00 87.56 100 PHE A N 1
ATOM 760 C CA . PHE A 1 100 ? -7.002 4.110 6.052 1.00 87.56 100 PHE A CA 1
ATOM 761 C C . PHE A 1 100 ? -7.974 3.127 6.711 1.00 87.56 100 PHE A C 1
ATOM 763 O O . PHE A 1 100 ? -8.802 3.539 7.532 1.00 87.56 100 PHE A O 1
ATOM 770 N N . LEU A 1 101 ? -7.922 1.850 6.340 1.00 90.19 101 LEU A N 1
ATOM 771 C CA . LEU A 1 101 ? -8.950 0.863 6.671 1.00 90.19 101 LEU A CA 1
ATOM 772 C C . LEU A 1 101 ? -8.495 -0.088 7.776 1.00 90.19 101 LEU A C 1
ATOM 774 O O . LEU A 1 101 ? -9.314 -0.482 8.609 1.00 90.19 101 LEU A O 1
ATOM 778 N N . PHE A 1 102 ? -7.199 -0.383 7.857 1.00 88.19 102 PHE A N 1
ATOM 779 C CA . PHE A 1 102 ? -6.631 -1.298 8.843 1.00 88.19 102 PHE A CA 1
ATOM 780 C C . PHE A 1 102 ? -6.925 -0.867 10.296 1.00 88.19 102 PHE A C 1
ATOM 782 O O . PHE A 1 102 ? -6.873 0.332 10.603 1.00 88.19 102 PHE A O 1
ATOM 789 N N . PRO A 1 103 ? -7.213 -1.805 11.223 1.00 83.81 103 PRO A N 1
ATOM 790 C CA . PRO A 1 103 ? -7.351 -3.260 11.021 1.00 83.81 103 PRO A CA 1
ATOM 791 C C . PRO A 1 103 ? -8.770 -3.722 10.663 1.00 83.81 103 PRO A C 1
ATOM 793 O O . PRO A 1 103 ? -8.954 -4.797 10.111 1.00 83.81 103 PRO A O 1
ATOM 796 N N . THR A 1 104 ? -9.785 -2.919 10.977 1.00 84.50 104 THR A N 1
ATOM 797 C CA . THR A 1 104 ? -11.202 -3.326 10.929 1.00 84.50 104 THR A CA 1
ATOM 798 C C . THR A 1 104 ? -11.838 -3.225 9.550 1.00 84.50 104 THR A C 1
ATOM 800 O O . THR A 1 104 ? -13.011 -3.558 9.373 1.00 84.50 104 THR A O 1
ATOM 803 N N . GLY A 1 105 ? -11.115 -2.646 8.598 1.00 87.12 105 GLY A N 1
ATOM 804 C CA . GLY A 1 105 ? -11.642 -2.288 7.300 1.00 87.12 105 GLY A CA 1
ATOM 805 C C . GLY A 1 105 ? -12.442 -0.971 7.287 1.00 87.12 105 GLY A C 1
ATOM 806 O O . GLY A 1 105 ? -12.808 -0.443 6.248 1.00 87.12 105 GLY A O 1
ATOM 807 N N . ARG A 1 106 ? -12.779 -0.366 8.421 1.00 90.00 106 ARG A N 1
ATOM 808 C CA . ARG A 1 106 ? -13.694 0.790 8.398 1.00 90.00 106 ARG A CA 1
ATOM 809 C C . ARG A 1 106 ? -12.919 2.092 8.261 1.00 90.00 106 ARG A C 1
ATOM 811 O O . ARG A 1 106 ? -11.855 2.237 8.850 1.00 90.00 106 ARG A O 1
ATOM 818 N N . PHE A 1 107 ? -13.472 3.074 7.548 1.00 90.31 107 PHE A N 1
ATOM 819 C CA . PHE A 1 107 ? -12.942 4.440 7.572 1.00 90.31 107 PHE A CA 1
ATOM 820 C C . PHE A 1 107 ? -13.251 5.095 8.919 1.00 90.31 107 PHE A C 1
ATOM 822 O O . PHE A 1 107 ? -14.408 5.375 9.249 1.00 90.31 107 PHE A O 1
ATOM 829 N N . VAL A 1 108 ? -12.201 5.347 9.693 1.00 89.75 108 VAL A N 1
ATOM 830 C CA . VAL A 1 108 ? -12.263 6.035 10.982 1.00 89.75 108 VAL A CA 1
ATOM 831 C C . VAL A 1 108 ? -11.099 7.021 11.058 1.00 89.75 108 VAL A C 1
ATOM 833 O O . VAL A 1 108 ? -9.953 6.565 11.027 1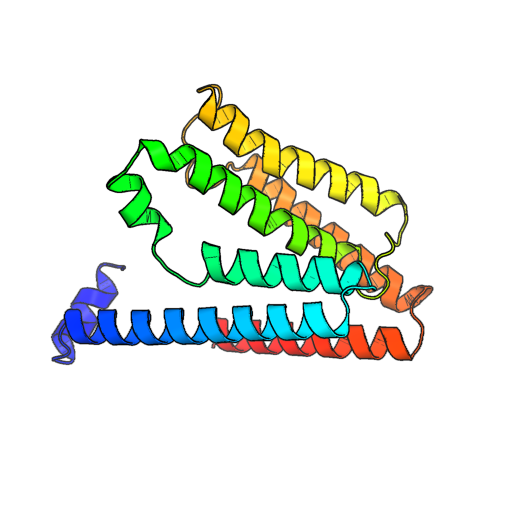.00 89.75 108 VAL A O 1
ATOM 836 N N . PRO A 1 109 ? -11.368 8.336 11.189 1.00 90.62 109 PRO A N 1
ATOM 837 C CA . PRO A 1 109 ? -12.687 8.990 11.138 1.00 90.62 109 PRO A CA 1
ATOM 838 C C . PRO A 1 109 ? -13.430 8.811 9.800 1.00 90.62 109 PRO A C 1
ATOM 840 O O . PRO A 1 109 ? -12.804 8.699 8.758 1.00 90.62 109 PRO A O 1
ATOM 843 N N . ARG A 1 110 ? -14.770 8.856 9.788 1.00 92.75 110 ARG A N 1
ATOM 844 C CA . ARG A 1 110 ? -15.568 8.601 8.564 1.00 92.75 110 ARG A CA 1
ATOM 845 C C . ARG A 1 110 ? -15.283 9.552 7.399 1.00 92.75 110 ARG A C 1
ATOM 847 O O . ARG A 1 110 ? -15.498 9.172 6.254 1.00 92.75 110 ARG A O 1
ATOM 854 N N . TRP A 1 111 ? -14.824 10.773 7.671 1.00 94.12 111 TRP A N 1
ATOM 855 C CA . TRP A 1 111 ? -14.515 11.759 6.633 1.00 94.12 111 TRP A CA 1
ATOM 856 C C . TRP A 1 111 ? -13.269 11.391 5.817 1.00 94.12 111 TRP A C 1
ATOM 858 O O . TRP A 1 111 ? -13.152 11.826 4.673 1.00 94.12 111 TRP A O 1
ATOM 868 N N . THR A 1 112 ? -12.380 10.537 6.340 1.00 92.44 112 THR A N 1
ATOM 869 C CA . THR A 1 112 ? -11.163 10.123 5.621 1.00 92.44 112 THR A CA 1
ATOM 870 C C . THR A 1 112 ? -11.476 9.324 4.359 1.00 92.44 112 THR A C 1
ATOM 872 O O . THR A 1 112 ? -10.656 9.290 3.449 1.00 92.44 112 THR A O 1
ATOM 875 N N . ARG A 1 113 ? -12.701 8.788 4.234 1.00 92.94 113 ARG A N 1
ATOM 876 C CA . ARG A 1 113 ? -13.201 8.176 2.995 1.00 92.94 113 ARG A CA 1
ATOM 877 C C . ARG A 1 113 ? -13.125 9.122 1.796 1.00 92.94 113 ARG A C 1
ATOM 879 O O . ARG A 1 113 ? -12.859 8.676 0.690 1.00 92.94 113 ARG A O 1
ATOM 886 N N . PHE A 1 114 ? -13.354 10.421 2.008 1.00 94.44 114 PHE A N 1
ATOM 887 C CA . PHE A 1 114 ? -13.319 11.409 0.930 1.00 94.44 114 PHE A CA 1
ATOM 888 C C . PHE A 1 114 ? -11.885 11.694 0.491 1.00 94.44 114 PHE A C 1
ATOM 890 O O . PHE A 1 114 ? -11.634 11.849 -0.697 1.00 94.44 114 PHE A O 1
ATOM 897 N N . VAL A 1 115 ? -10.940 11.689 1.436 1.00 92.12 115 VAL A N 1
ATOM 898 C CA . VAL A 1 115 ? -9.510 11.809 1.130 1.00 92.12 115 VAL A CA 1
ATOM 899 C C . VAL A 1 115 ? -9.027 10.577 0.375 1.00 92.12 115 VAL A C 1
ATOM 901 O O . VAL A 1 115 ? -8.401 10.715 -0.667 1.00 92.12 115 VAL A O 1
ATOM 904 N N . ALA A 1 116 ? -9.382 9.377 0.836 1.00 90.69 116 ALA A N 1
ATOM 905 C CA . ALA A 1 116 ? -9.046 8.140 0.141 1.00 90.69 116 ALA A CA 1
ATOM 906 C C . ALA A 1 116 ? -9.647 8.087 -1.275 1.00 90.69 116 ALA A C 1
ATOM 908 O O . ALA A 1 116 ? -8.971 7.663 -2.209 1.00 90.69 116 ALA A O 1
ATOM 909 N N . LEU A 1 117 ? -10.882 8.571 -1.454 1.00 91.56 117 LEU A N 1
ATOM 910 C CA . LEU A 1 117 ? -11.509 8.683 -2.771 1.00 91.56 117 LEU A CA 1
ATOM 911 C C . LEU A 1 117 ? -10.782 9.695 -3.667 1.00 91.56 117 LEU A C 1
ATOM 913 O O . LEU A 1 117 ? -10.537 9.399 -4.830 1.00 91.56 117 LEU A O 1
ATOM 917 N N . ALA A 1 118 ? -10.407 10.862 -3.135 1.00 91.62 118 ALA A N 1
ATOM 918 C CA . ALA A 1 118 ? -9.646 11.858 -3.885 1.00 91.62 118 ALA A CA 1
ATOM 919 C C . ALA A 1 118 ? -8.283 11.305 -4.327 1.00 91.62 118 ALA A C 1
ATOM 921 O O . ALA A 1 118 ? -7.917 11.458 -5.489 1.00 91.62 118 ALA A O 1
ATOM 922 N N . LEU A 1 119 ? -7.573 10.603 -3.438 1.00 89.50 119 LEU A N 1
ATOM 923 C CA . LEU A 1 119 ? -6.312 9.935 -3.770 1.00 89.50 119 LEU A CA 1
ATOM 924 C C . LEU A 1 119 ? -6.506 8.888 -4.862 1.00 89.50 119 LEU A C 1
ATOM 926 O O . LEU A 1 119 ? -5.749 8.88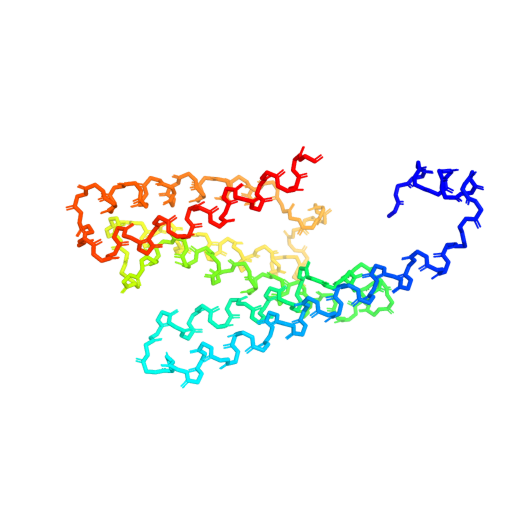5 -5.822 1.00 89.50 119 LEU A O 1
ATOM 930 N N . LEU A 1 120 ? -7.547 8.058 -4.764 1.00 88.31 120 LEU A N 1
ATOM 931 C CA . LEU A 1 120 ? -7.861 7.058 -5.785 1.00 88.31 120 LEU A CA 1
ATOM 932 C C . LEU A 1 120 ? -8.117 7.706 -7.151 1.00 88.31 120 LEU A C 1
ATOM 934 O O . LEU A 1 120 ? -7.579 7.247 -8.156 1.00 88.31 120 LEU A O 1
ATOM 938 N N . VAL A 1 121 ? -8.904 8.784 -7.197 1.00 89.62 121 VAL A N 1
ATOM 939 C CA . VAL A 1 121 ? -9.172 9.514 -8.445 1.00 89.62 121 VAL A CA 1
ATOM 940 C C . VAL A 1 121 ? -7.880 10.092 -9.018 1.00 89.62 121 VAL A C 1
ATOM 942 O O . VAL A 1 121 ? -7.638 9.950 -10.212 1.00 89.62 121 VAL A O 1
ATOM 945 N N . ILE A 1 122 ? -7.030 10.693 -8.182 1.00 86.38 122 ILE A N 1
ATOM 946 C CA . ILE A 1 122 ? -5.742 11.257 -8.605 1.00 86.38 122 ILE A CA 1
ATOM 947 C C . ILE A 1 122 ? -4.803 10.155 -9.130 1.00 86.38 122 ILE A C 1
ATOM 949 O O . ILE A 1 122 ? -4.205 10.333 -10.190 1.00 86.38 122 ILE A O 1
ATOM 953 N N . SER A 1 123 ? -4.732 9.001 -8.455 1.00 82.75 123 SER A N 1
ATOM 954 C CA . SER A 1 123 ? -3.930 7.842 -8.879 1.00 82.75 123 SER A CA 1
ATOM 955 C C . SER A 1 123 ? -4.358 7.266 -10.221 1.00 82.75 123 SER A C 1
ATOM 957 O O . SER A 1 123 ? -3.501 6.829 -10.981 1.00 82.75 123 SER A O 1
ATOM 959 N N . LEU A 1 124 ? -5.653 7.277 -10.539 1.00 82.44 124 LEU A N 1
ATOM 960 C CA . LEU A 1 124 ? -6.160 6.754 -11.812 1.00 82.44 124 LEU A CA 1
ATOM 961 C C . LEU A 1 124 ? -6.188 7.805 -12.931 1.00 82.44 124 LEU A C 1
ATOM 963 O O . LEU A 1 124 ? -6.081 7.453 -14.106 1.00 82.44 124 LEU A O 1
ATOM 967 N N . ALA A 1 125 ? -6.333 9.088 -12.595 1.00 84.06 125 ALA A N 1
ATOM 968 C CA . ALA A 1 125 ? -6.406 10.161 -13.581 1.00 84.06 125 ALA A CA 1
ATOM 969 C C . ALA A 1 125 ? -5.054 10.420 -14.256 1.00 84.06 125 ALA A C 1
ATOM 971 O O . ALA A 1 125 ? -5.014 10.634 -15.464 1.00 84.06 125 ALA A O 1
ATOM 972 N N . ASP A 1 126 ? -3.955 10.382 -13.502 1.00 77.00 126 ASP A N 1
ATOM 973 C CA . ASP A 1 126 ? -2.612 10.665 -14.017 1.00 77.00 126 ASP A CA 1
ATOM 974 C C . ASP A 1 126 ? -2.183 9.743 -15.189 1.00 77.00 126 ASP A C 1
ATOM 976 O O . ASP A 1 126 ? -1.867 10.272 -16.262 1.00 77.00 126 ASP A O 1
ATOM 980 N N . PRO A 1 127 ? -2.251 8.396 -15.087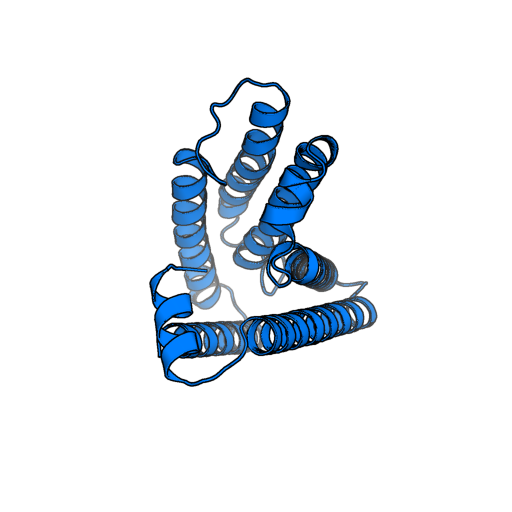 1.00 74.62 127 PRO A N 1
ATOM 981 C CA . PRO A 1 127 ? -1.926 7.510 -16.210 1.00 74.62 127 PRO A CA 1
ATOM 982 C C . PRO A 1 127 ? -2.927 7.634 -17.369 1.00 74.62 127 PRO A C 1
ATOM 984 O O . PRO A 1 127 ? -2.534 7.572 -18.533 1.00 74.62 127 PRO A O 1
ATOM 987 N N . LEU A 1 128 ? -4.214 7.874 -17.088 1.00 78.38 128 LEU A N 1
ATOM 988 C CA . LEU A 1 128 ? -5.234 8.038 -18.128 1.00 78.38 128 LEU A CA 1
ATOM 989 C C . LEU A 1 128 ? -5.010 9.317 -18.951 1.00 78.38 128 LEU A C 1
ATOM 991 O O . LEU A 1 128 ? -5.114 9.301 -20.178 1.00 78.38 128 LEU A O 1
ATOM 995 N N . LEU A 1 129 ? -4.678 10.428 -18.291 1.00 79.38 129 LEU A N 1
ATOM 996 C CA . LEU A 1 129 ? -4.373 11.694 -18.957 1.00 79.38 129 LEU A CA 1
ATOM 997 C C . LEU A 1 129 ? -3.092 11.593 -19.793 1.00 79.38 129 LEU A C 1
ATOM 999 O O . LEU A 1 129 ? -3.053 12.145 -20.895 1.00 79.38 129 LEU A O 1
ATOM 1003 N N . ARG A 1 130 ? -2.082 10.852 -19.316 1.00 73.75 130 ARG A N 1
ATOM 1004 C CA . ARG A 1 130 ? -0.873 10.529 -20.090 1.00 73.75 130 ARG A CA 1
ATOM 1005 C C . ARG A 1 130 ? -1.190 9.675 -21.318 1.00 73.75 130 ARG A C 1
ATOM 1007 O O . ARG A 1 130 ? -0.763 10.027 -22.415 1.00 73.75 130 ARG A O 1
ATOM 1014 N N . ALA A 1 131 ? -2.003 8.630 -21.168 1.00 72.88 131 ALA A N 1
ATOM 1015 C CA . ALA A 1 131 ? -2.396 7.748 -22.269 1.00 72.88 131 ALA A CA 1
ATOM 1016 C C . ALA A 1 131 ? -3.136 8.485 -23.405 1.00 72.88 131 ALA A C 1
ATOM 1018 O O . ALA A 1 131 ? -3.018 8.103 -24.567 1.00 72.88 131 ALA A O 1
ATOM 1019 N N . VAL A 1 132 ? -3.867 9.561 -23.088 1.00 78.25 132 VAL A N 1
ATOM 1020 C CA . VAL A 1 132 ? -4.594 10.398 -24.066 1.00 78.25 132 VAL A CA 1
ATOM 1021 C C . VAL A 1 132 ? -3.771 11.629 -24.507 1.00 78.25 132 VAL A C 1
ATOM 1023 O O . VAL A 1 132 ? -4.272 12.500 -25.216 1.00 78.25 132 VAL A O 1
ATOM 1026 N N . GLY A 1 133 ? -2.499 11.730 -24.105 1.00 72.94 133 GLY A N 1
ATOM 1027 C CA . GLY A 1 133 ? -1.593 12.814 -24.510 1.00 72.94 133 GLY A CA 1
ATOM 1028 C C . GLY A 1 133 ? -1.934 14.187 -23.915 1.00 72.94 133 GLY A C 1
ATOM 1029 O O . GLY A 1 133 ? -1.531 15.213 -24.458 1.00 72.94 133 GLY A O 1
ATOM 1030 N N . ARG A 1 134 ? -2.698 14.227 -22.816 1.00 73.88 134 ARG A N 1
ATOM 1031 C CA . ARG A 1 134 ? -3.137 15.463 -22.138 1.00 73.88 134 ARG A CA 1
ATOM 1032 C C . ARG A 1 134 ? -2.268 15.869 -20.947 1.00 73.88 134 ARG A C 1
ATOM 1034 O O . ARG A 1 134 ? -2.541 16.894 -20.329 1.00 73.88 134 ARG A O 1
ATOM 1041 N N . ALA A 1 135 ? -1.237 15.094 -20.628 1.00 68.69 135 ALA A N 1
ATOM 1042 C CA . ALA A 1 135 ? -0.259 15.403 -19.592 1.00 68.69 135 ALA A CA 1
ATOM 1043 C C . ALA A 1 135 ? 1.162 15.278 -20.159 1.00 68.69 135 ALA A C 1
ATOM 1045 O O . ALA A 1 135 ? 1.447 14.360 -20.928 1.00 68.69 135 ALA A O 1
ATOM 1046 N N . ALA A 1 136 ? 2.044 16.213 -19.792 1.00 60.06 136 ALA A N 1
ATOM 1047 C CA . ALA A 1 136 ? 3.455 16.153 -20.164 1.00 60.06 136 ALA A CA 1
ATOM 1048 C C . ALA A 1 136 ? 4.134 14.944 -19.489 1.00 60.06 136 ALA A C 1
ATOM 1050 O O . ALA A 1 136 ? 3.749 14.589 -18.372 1.00 60.06 136 ALA A O 1
ATOM 1051 N N . PRO A 1 137 ? 5.159 14.330 -20.109 1.00 57.28 137 PRO A N 1
ATOM 1052 C CA . PRO A 1 137 ? 5.952 13.294 -19.460 1.00 57.28 137 PRO A CA 1
ATOM 1053 C C . PRO A 1 137 ? 6.809 13.922 -18.349 1.00 57.28 137 PRO A C 1
ATOM 1055 O O . PRO A 1 137 ? 7.959 14.300 -18.553 1.00 57.28 137 PRO A O 1
ATOM 1058 N N . SER A 1 138 ? 6.224 14.093 -17.165 1.00 53.62 138 SER A N 1
ATOM 1059 C CA . SER A 1 138 ? 6.909 14.539 -15.954 1.00 53.62 138 SER A CA 1
ATOM 1060 C C . SER A 1 138 ? 7.323 13.318 -15.134 1.00 53.62 138 SER A C 1
ATOM 1062 O O . SER A 1 138 ? 6.537 12.852 -14.317 1.00 53.62 138 SER A O 1
ATOM 1064 N N . GLY A 1 139 ? 8.522 12.771 -15.358 1.00 59.50 139 GLY A N 1
ATOM 1065 C CA . GLY A 1 139 ? 9.009 11.600 -14.609 1.00 59.50 139 GLY A CA 1
ATOM 1066 C C . GLY A 1 139 ? 8.011 10.426 -14.560 1.00 59.50 139 GLY A C 1
ATOM 1067 O O . GLY A 1 139 ? 7.121 10.316 -15.399 1.00 59.50 139 GLY A O 1
ATOM 1068 N N . GLN A 1 140 ? 8.159 9.537 -13.574 1.00 61.28 140 GLN A N 1
ATOM 1069 C CA . GLN A 1 140 ? 7.210 8.434 -13.344 1.00 61.28 140 GLN A CA 1
ATOM 1070 C C . GLN A 1 140 ? 5.886 8.924 -12.712 1.00 61.28 140 GLN A C 1
ATOM 1072 O O . GLN A 1 140 ? 4.832 8.329 -12.945 1.00 61.28 140 GLN A O 1
ATOM 1077 N N . PHE A 1 141 ? 5.929 10.039 -11.966 1.00 68.00 141 PHE A N 1
ATOM 1078 C CA . PHE A 1 141 ? 4.794 10.640 -11.258 1.00 68.00 141 PHE A CA 1
ATOM 1079 C C . PHE A 1 141 ? 4.800 12.173 -11.367 1.00 68.00 141 PHE A C 1
ATOM 1081 O O . PHE A 1 141 ? 5.851 12.805 -11.239 1.00 68.00 141 PHE A O 1
ATOM 1088 N N . SER A 1 142 ? 3.623 12.787 -11.527 1.00 75.94 142 SER A N 1
ATOM 1089 C CA . SER A 1 142 ? 3.486 14.249 -11.512 1.00 75.94 142 SER A CA 1
ATOM 1090 C C . SER A 1 142 ? 3.719 14.850 -10.115 1.00 75.94 142 SER A C 1
ATOM 1092 O O . SER A 1 142 ? 3.492 14.210 -9.088 1.00 75.94 142 SER A O 1
ATOM 1094 N N . MET A 1 143 ? 4.140 16.120 -10.044 1.00 81.00 143 MET A N 1
ATOM 1095 C CA . MET A 1 143 ? 4.312 16.822 -8.757 1.00 81.00 143 M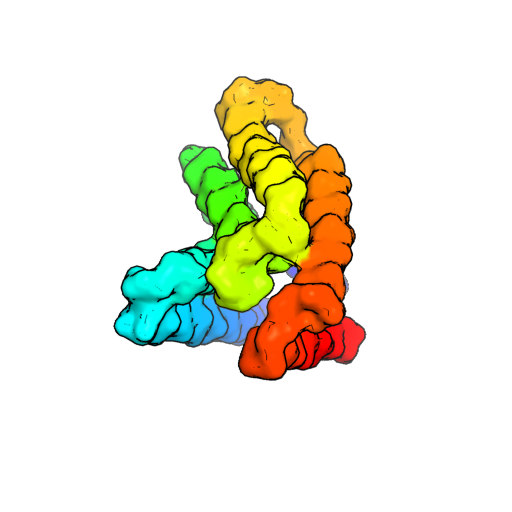ET A CA 1
ATOM 1096 C C . MET A 1 143 ? 3.009 16.863 -7.949 1.00 81.00 143 MET A C 1
ATOM 1098 O O . MET A 1 143 ? 3.023 16.680 -6.735 1.00 81.00 143 MET A O 1
ATOM 1102 N N . ILE A 1 144 ? 1.876 17.061 -8.630 1.00 82.38 144 ILE A N 1
ATOM 1103 C CA . ILE A 1 144 ? 0.544 17.046 -8.016 1.00 82.38 144 ILE A CA 1
ATOM 1104 C C . ILE A 1 144 ? 0.282 15.687 -7.366 1.00 82.38 144 ILE A C 1
ATOM 1106 O O . ILE A 1 144 ? -0.160 15.637 -6.219 1.00 82.38 144 ILE A O 1
ATOM 1110 N N . TYR A 1 145 ? 0.600 14.597 -8.071 1.00 82.31 145 TYR A N 1
ATOM 1111 C CA . TYR A 1 145 ? 0.487 13.246 -7.536 1.00 82.31 145 TYR A CA 1
ATOM 1112 C C . TYR A 1 145 ? 1.345 13.059 -6.280 1.00 82.31 145 TYR A C 1
ATOM 1114 O O . TYR A 1 145 ? 0.849 12.589 -5.257 1.00 82.31 145 TYR A O 1
ATOM 1122 N N . LEU A 1 146 ? 2.608 13.493 -6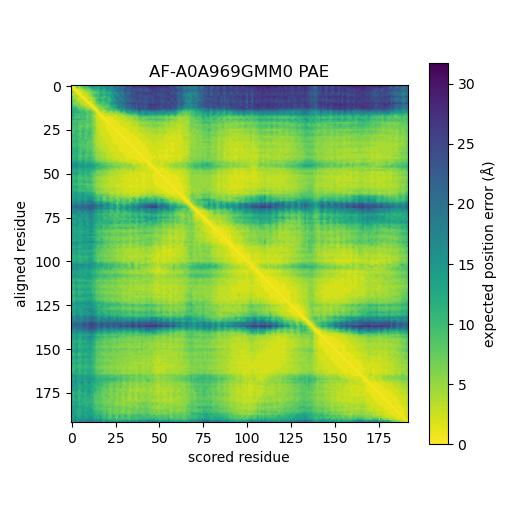.320 1.00 83.19 146 LEU A N 1
ATOM 1123 C CA . LEU A 1 146 ? 3.520 13.385 -5.182 1.00 83.19 146 LEU A CA 1
ATOM 1124 C C . LEU A 1 146 ? 2.990 14.132 -3.948 1.00 83.19 146 LEU A C 1
ATOM 1126 O O . LEU A 1 146 ? 2.924 13.558 -2.860 1.00 83.19 146 LEU A O 1
ATOM 1130 N N . PHE A 1 147 ? 2.561 15.387 -4.110 1.00 87.94 147 PHE A N 1
ATOM 1131 C CA . PHE A 1 147 ? 1.979 16.161 -3.010 1.00 87.94 147 PHE A CA 1
ATOM 1132 C C . PHE A 1 147 ? 0.680 15.545 -2.489 1.00 87.94 147 PHE A C 1
ATOM 1134 O O . PHE A 1 147 ? 0.460 15.533 -1.276 1.00 87.94 147 PHE A O 1
ATOM 1141 N N . ALA A 1 148 ? -0.158 15.002 -3.376 1.00 88.06 148 ALA A N 1
ATOM 1142 C CA . ALA A 1 148 ? -1.375 14.306 -2.983 1.00 88.06 148 ALA A CA 1
ATOM 1143 C C . ALA A 1 148 ? -1.049 13.077 -2.125 1.00 88.06 148 ALA A C 1
ATOM 1145 O O . ALA A 1 148 ? -1.604 12.945 -1.036 1.00 88.06 148 ALA A O 1
ATOM 1146 N N . VAL A 1 149 ? -0.106 12.230 -2.550 1.00 85.62 149 VAL A N 1
ATOM 1147 C CA . VAL A 1 149 ? 0.327 11.053 -1.780 1.00 85.62 149 VAL A CA 1
ATOM 1148 C C . VAL A 1 149 ? 0.906 11.461 -0.427 1.00 85.62 149 VAL A C 1
ATOM 1150 O O . VAL A 1 149 ? 0.491 10.909 0.590 1.00 85.62 149 VAL A O 1
ATOM 1153 N N . LEU A 1 150 ? 1.792 12.461 -0.380 1.00 88.44 150 LEU A N 1
ATOM 1154 C CA . LEU A 1 150 ? 2.361 12.958 0.879 1.00 88.44 150 LEU A CA 1
ATOM 1155 C C . LEU A 1 150 ? 1.274 13.477 1.829 1.00 88.44 150 LEU A C 1
ATOM 1157 O O . LEU A 1 150 ? 1.222 13.071 2.991 1.00 88.44 150 LEU A O 1
ATOM 1161 N N . GLY A 1 151 ? 0.359 14.316 1.339 1.00 90.44 151 GLY A N 1
ATOM 1162 C CA . GLY A 1 151 ? -0.789 14.788 2.117 1.00 90.44 151 GLY A CA 1
ATOM 1163 C C . GLY A 1 151 ? -1.680 13.636 2.591 1.00 90.44 151 GLY A C 1
ATOM 1164 O O . GLY A 1 151 ? -2.094 13.598 3.750 1.00 90.44 151 GLY A O 1
ATOM 1165 N N . GLY A 1 152 ? -1.913 12.651 1.725 1.00 90.00 152 GLY A N 1
ATOM 1166 C CA . GLY A 1 152 ? -2.629 11.420 2.034 1.00 90.00 152 GLY A CA 1
ATOM 1167 C C . GLY A 1 152 ? -1.987 10.622 3.165 1.00 90.00 152 GLY A C 1
ATOM 1168 O O . GLY A 1 152 ? -2.690 10.203 4.084 1.00 90.00 152 GLY A O 1
ATOM 1169 N N . LEU A 1 153 ? -0.661 10.473 3.151 1.00 88.75 153 LEU A N 1
ATOM 1170 C CA . LEU A 1 153 ? 0.096 9.816 4.218 1.00 88.75 153 LEU A CA 1
ATOM 1171 C C . LEU A 1 153 ? -0.046 10.560 5.550 1.00 88.75 153 LEU A C 1
ATOM 1173 O O . LEU A 1 153 ? -0.288 9.923 6.574 1.00 88.75 153 LEU A O 1
ATOM 1177 N N . PHE A 1 154 ? 0.007 11.895 5.559 1.00 91.31 154 PHE A N 1
ATOM 1178 C CA . PHE A 1 154 ? -0.238 12.669 6.783 1.00 91.31 154 PHE A CA 1
ATOM 1179 C C . PHE A 1 154 ? -1.655 12.461 7.328 1.00 91.31 154 PHE A C 1
ATOM 1181 O O . PHE A 1 154 ? -1.833 12.234 8.529 1.00 91.31 154 PHE A O 1
ATOM 1188 N N . VAL A 1 155 ? -2.672 12.488 6.461 1.00 92.25 155 VAL A N 1
ATOM 1189 C CA . VAL A 1 155 ? -4.065 12.253 6.875 1.00 92.25 155 VAL A CA 1
ATOM 1190 C C . VAL A 1 155 ? -4.264 10.817 7.359 1.00 92.25 155 VAL A C 1
ATOM 1192 O O . VAL A 1 155 ? -4.968 10.593 8.345 1.00 92.25 155 VAL A O 1
ATOM 1195 N N . GLY A 1 156 ? -3.641 9.840 6.706 1.00 89.69 156 GLY A N 1
ATOM 1196 C CA . GLY A 1 156 ? -3.694 8.445 7.127 1.00 89.69 156 GLY A CA 1
ATOM 1197 C C . GLY A 1 156 ? -3.001 8.217 8.469 1.00 89.69 156 GLY A C 1
ATOM 1198 O O . GLY A 1 156 ? -3.564 7.552 9.336 1.00 89.69 156 GLY A O 1
ATOM 1199 N N . LEU A 1 157 ? -1.853 8.860 8.706 1.00 90.56 157 LEU A N 1
ATOM 1200 C CA . LEU A 1 157 ? -1.158 8.809 9.991 1.00 90.56 157 LEU A CA 1
ATOM 1201 C C . LEU A 1 157 ? -2.029 9.415 11.095 1.00 90.56 157 LEU A C 1
ATOM 1203 O O . LEU A 1 157 ? -2.210 8.809 12.153 1.00 90.56 157 LEU A O 1
ATOM 1207 N N . PHE A 1 158 ? -2.640 10.570 10.826 1.00 92.62 158 PHE A N 1
ATOM 1208 C CA . PHE A 1 158 ? -3.623 11.165 11.725 1.00 92.62 158 PHE A CA 1
ATOM 1209 C C . PHE A 1 158 ? -4.789 10.204 12.007 1.00 92.62 158 PHE A C 1
ATOM 1211 O O . PHE A 1 158 ? -5.174 10.029 13.164 1.00 92.62 158 PHE A O 1
ATOM 1218 N N . ALA A 1 159 ? -5.335 9.554 10.976 1.00 91.25 159 ALA A N 1
ATOM 1219 C CA . ALA A 1 159 ? -6.441 8.610 11.110 1.00 91.25 159 ALA A CA 1
ATOM 1220 C C . ALA A 1 159 ? -6.063 7.396 11.975 1.00 91.25 159 ALA A C 1
ATOM 1222 O O . ALA A 1 159 ? -6.835 7.011 12.858 1.00 91.25 159 ALA A O 1
ATOM 1223 N N . GLN A 1 160 ? -4.865 6.841 11.776 1.00 90.75 160 GLN A N 1
ATOM 1224 C CA . GLN A 1 160 ? -4.326 5.738 12.573 1.00 90.75 160 GLN A CA 1
ATOM 1225 C 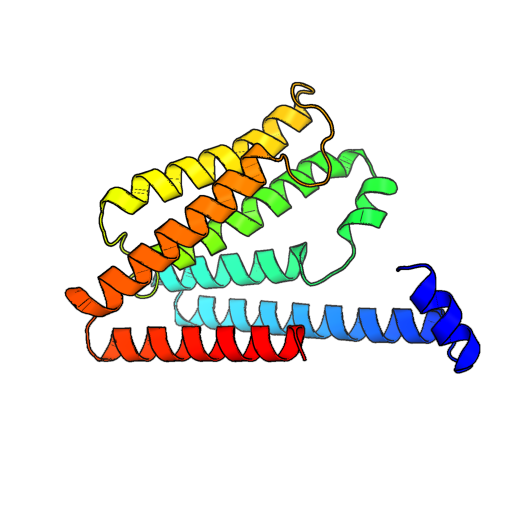C . GLN A 1 160 ? -4.129 6.148 14.039 1.00 90.75 160 GLN A C 1
ATOM 1227 O O . GLN A 1 160 ? -4.593 5.446 14.938 1.00 90.75 160 GLN A O 1
ATOM 1232 N N . ILE A 1 161 ? -3.553 7.327 14.303 1.00 91.81 161 ILE A N 1
ATOM 1233 C CA . ILE A 1 161 ? -3.384 7.857 15.668 1.00 91.81 161 ILE A CA 1
ATOM 1234 C C . ILE A 1 161 ? -4.743 8.097 16.339 1.00 91.81 161 ILE A C 1
ATOM 1236 O O . ILE A 1 161 ? -4.947 7.714 17.496 1.00 91.81 161 ILE A O 1
ATOM 1240 N N . TYR A 1 162 ? -5.685 8.719 15.626 1.00 93.44 162 TYR A N 1
ATOM 1241 C CA . TYR A 1 162 ? -7.033 8.974 16.131 1.00 93.44 162 TYR A CA 1
ATOM 1242 C C . TYR A 1 162 ? -7.731 7.666 16.506 1.00 93.44 162 TYR A C 1
ATOM 1244 O O . TYR A 1 162 ? -8.286 7.543 17.601 1.00 93.44 162 TYR A O 1
ATOM 1252 N N . ARG A 1 163 ? -7.673 6.671 15.615 1.00 91.81 163 ARG A N 1
ATOM 1253 C CA . ARG A 1 163 ? -8.284 5.360 15.829 1.00 91.81 163 ARG A CA 1
ATOM 1254 C C . ARG A 1 163 ? -7.650 4.636 17.006 1.00 91.81 163 ARG A C 1
ATOM 1256 O O . ARG A 1 163 ? -8.387 4.139 17.857 1.00 91.81 163 ARG A O 1
ATOM 1263 N N . TYR A 1 164 ? -6.321 4.608 17.082 1.00 91.50 164 TYR A N 1
ATOM 1264 C CA . TYR A 1 164 ? -5.586 3.974 18.177 1.00 91.50 164 TYR A CA 1
ATOM 1265 C C . TYR A 1 164 ? -6.002 4.548 19.536 1.00 91.50 164 TYR A C 1
ATOM 1267 O O . TYR A 1 164 ? -6.235 3.802 20.481 1.00 91.50 164 TYR A O 1
ATOM 1275 N N . ARG A 1 165 ? -6.163 5.876 19.620 1.00 90.94 165 ARG A N 1
ATOM 1276 C CA . ARG A 1 165 ? -6.486 6.568 20.876 1.00 90.94 165 ARG A CA 1
ATOM 1277 C C . ARG A 1 165 ? -7.960 6.535 21.269 1.00 90.94 165 ARG A C 1
ATOM 1279 O O . ARG A 1 165 ? -8.245 6.536 22.461 1.00 90.94 165 ARG A O 1
ATOM 1286 N N . LYS A 1 166 ? -8.887 6.604 20.307 1.00 91.94 166 LYS A N 1
ATOM 1287 C CA . LYS A 1 166 ? -10.311 6.853 20.604 1.00 91.94 166 LYS A CA 1
ATOM 1288 C C . LYS A 1 166 ? -11.259 5.702 20.293 1.00 91.94 166 LYS A C 1
ATOM 1290 O O . LYS A 1 166 ? -12.383 5.735 20.780 1.00 91.94 166 LYS A O 1
ATOM 1295 N N . VAL A 1 167 ? -10.861 4.744 19.457 1.00 91.38 167 VAL A N 1
ATOM 1296 C CA . VAL A 1 167 ? -11.801 3.751 18.900 1.00 91.38 167 VAL A CA 1
ATOM 1297 C C . VAL A 1 167 ? -11.309 2.312 19.046 1.00 91.38 167 VAL A C 1
ATOM 1299 O O . VAL A 1 167 ? -12.132 1.417 19.193 1.00 91.38 167 VAL A O 1
ATOM 1302 N N . SER A 1 168 ? -9.994 2.085 19.014 1.00 90.25 168 SER A N 1
ATOM 1303 C CA . SER A 1 168 ? -9.432 0.733 18.918 1.00 90.25 168 SER A CA 1
ATOM 1304 C C . SER A 1 168 ? -9.645 -0.088 20.184 1.00 90.25 168 SER A C 1
ATOM 1306 O O . SER A 1 168 ? -9.338 0.374 21.287 1.00 90.25 168 SER A O 1
ATOM 1308 N N . THR A 1 169 ? -10.073 -1.336 20.011 1.00 91.94 169 THR A N 1
ATOM 1309 C CA . THR A 1 169 ? -10.104 -2.339 21.086 1.00 91.94 169 THR A CA 1
ATOM 1310 C C . THR A 1 169 ? -8.681 -2.765 21.489 1.00 91.94 169 THR A C 1
ATOM 1312 O O . THR A 1 169 ? -7.738 -2.561 20.718 1.00 91.94 169 THR A O 1
ATOM 1315 N N . PRO A 1 170 ? -8.473 -3.392 22.666 1.00 91.62 170 PRO A N 1
ATOM 1316 C CA . PRO A 1 170 ? -7.141 -3.848 23.080 1.00 91.62 170 PRO A CA 1
ATOM 1317 C C . PRO A 1 170 ? -6.458 -4.768 22.056 1.00 91.62 170 PRO A C 1
ATOM 1319 O O . PRO A 1 170 ? -5.258 -4.644 21.817 1.00 91.62 170 PRO A O 1
ATOM 1322 N N . THR A 1 171 ? -7.221 -5.646 21.401 1.00 91.00 171 THR A N 1
ATOM 1323 C CA . THR A 1 171 ? -6.713 -6.539 20.348 1.00 91.00 171 THR A CA 1
ATOM 1324 C C . THR A 1 171 ? -6.269 -5.765 19.107 1.00 91.00 171 THR A C 1
ATOM 1326 O O . THR A 1 171 ? -5.188 -6.015 18.576 1.00 91.00 171 THR A O 1
ATOM 1329 N N . GLU A 1 172 ? -7.058 -4.786 18.664 1.00 90.31 172 GLU A N 1
ATOM 1330 C CA . GLU A 1 172 ? -6.732 -3.939 17.507 1.00 90.31 172 GLU A CA 1
ATOM 1331 C C . GLU A 1 172 ? -5.489 -3.083 17.767 1.00 90.31 172 GLU A C 1
ATOM 1333 O O . GLU A 1 172 ? -4.634 -2.947 16.895 1.00 90.31 172 GLU A O 1
ATOM 1338 N N . GLN A 1 173 ? -5.327 -2.569 18.990 1.00 89.50 173 GLN A N 1
ATOM 1339 C CA . GLN A 1 173 ? -4.123 -1.831 19.374 1.00 89.50 173 GLN A CA 1
ATOM 1340 C C . GLN A 1 173 ? -2.864 -2.697 19.265 1.00 89.50 173 GLN A C 1
ATOM 1342 O O . GLN A 1 173 ? -1.825 -2.206 18.823 1.00 89.50 173 GLN A O 1
ATOM 1347 N N . GLN A 1 174 ? -2.940 -3.980 19.637 1.00 91.62 174 GLN A N 1
ATOM 1348 C CA . GLN A 1 174 ? -1.811 -4.900 19.473 1.00 91.62 174 GLN A CA 1
ATOM 1349 C C . GLN A 1 174 ? -1.509 -5.171 17.998 1.00 91.62 174 GLN A C 1
ATOM 1351 O O . GLN A 1 174 ? -0.344 -5.163 17.610 1.00 91.62 174 GLN A O 1
ATOM 1356 N N . GLN A 1 175 ? -2.530 -5.331 17.154 1.00 89.19 175 GLN A N 1
ATOM 1357 C CA . GLN A 1 175 ? -2.331 -5.473 15.707 1.00 89.19 175 GLN A CA 1
ATOM 1358 C C . GLN A 1 175 ? -1.636 -4.246 15.106 1.00 89.19 175 GLN A C 1
ATOM 1360 O O . GLN A 1 175 ? -0.659 -4.391 14.373 1.00 89.19 175 GLN A O 1
ATOM 1365 N N . THR A 1 176 ? -2.075 -3.036 15.465 1.00 89.00 176 THR A N 1
ATOM 1366 C CA . THR A 1 176 ? -1.417 -1.799 15.023 1.00 89.00 176 THR A CA 1
ATOM 1367 C C . THR A 1 176 ? 0.030 -1.721 15.510 1.00 89.00 176 THR A C 1
ATOM 1369 O O . THR A 1 176 ? 0.895 -1.320 14.737 1.00 89.00 176 THR A O 1
ATOM 1372 N N . LYS A 1 177 ? 0.335 -2.145 16.744 1.00 88.88 177 LYS A N 1
ATOM 1373 C CA . LYS A 1 177 ? 1.719 -2.172 17.253 1.00 88.88 177 LYS A CA 1
ATOM 1374 C C . LYS A 1 177 ? 2.621 -3.098 16.445 1.00 88.88 177 LYS A C 1
ATOM 1376 O O . LYS A 1 177 ? 3.731 -2.692 16.126 1.00 88.88 177 LYS A O 1
ATOM 1381 N N . TRP A 1 178 ? 2.152 -4.293 16.085 1.00 91.44 178 TRP A N 1
ATOM 1382 C CA . TRP A 1 178 ? 2.924 -5.214 15.245 1.00 91.44 178 TRP A CA 1
ATOM 1383 C C . TRP A 1 178 ? 3.221 -4.626 13.866 1.00 91.44 178 TRP A C 1
ATOM 1385 O O . TRP A 1 178 ? 4.348 -4.732 13.388 1.00 91.44 178 TRP A O 1
ATOM 1395 N N . VAL A 1 179 ? 2.242 -3.949 13.260 1.00 87.00 179 VAL A N 1
ATOM 1396 C CA . VAL A 1 179 ? 2.438 -3.262 11.976 1.00 87.00 179 VAL A CA 1
ATOM 1397 C C . VAL A 1 179 ? 3.443 -2.120 12.110 1.00 87.00 179 VAL A C 1
ATOM 1399 O O . VAL A 1 179 ? 4.379 -2.042 11.321 1.00 87.00 179 VAL A O 1
ATOM 1402 N N . VAL A 1 180 ? 3.292 -1.259 13.121 1.00 87.88 180 VAL A N 1
ATOM 1403 C CA . VAL A 1 180 ? 4.219 -0.140 13.358 1.00 87.88 180 VAL A CA 1
ATOM 1404 C C . VAL A 1 180 ? 5.628 -0.656 13.633 1.00 87.88 180 VAL A C 1
ATOM 1406 O O . VAL A 1 180 ? 6.572 -0.142 13.049 1.00 87.88 180 VAL A O 1
ATOM 1409 N N . PHE A 1 181 ? 5.773 -1.703 14.446 1.00 90.25 181 PHE A N 1
ATOM 1410 C CA . PHE A 1 181 ? 7.061 -2.336 14.716 1.00 90.25 181 PHE A CA 1
ATOM 1411 C C . PHE A 1 181 ? 7.721 -2.857 13.434 1.00 90.25 181 PHE A C 1
ATOM 1413 O O . PHE A 1 181 ? 8.883 -2.546 13.182 1.00 90.25 181 PHE A O 1
ATOM 1420 N N . GLY A 1 182 ? 6.973 -3.587 12.598 1.00 86.12 182 GLY A N 1
ATOM 1421 C CA . GLY A 1 182 ? 7.473 -4.078 11.313 1.00 86.12 182 GLY A CA 1
ATOM 1422 C C . GLY A 1 182 ? 7.902 -2.947 10.373 1.00 86.12 182 GLY A C 1
ATOM 1423 O O . GLY A 1 182 ? 8.978 -3.018 9.785 1.00 86.12 182 GLY A O 1
ATOM 1424 N N . LEU A 1 183 ? 7.110 -1.873 10.281 1.00 85.31 183 LEU A N 1
ATOM 1425 C CA . LEU A 1 183 ? 7.452 -0.692 9.482 1.00 85.31 183 LEU A CA 1
ATOM 1426 C C . LEU A 1 183 ? 8.695 0.026 10.020 1.00 85.31 183 LEU A C 1
ATOM 1428 O O . LEU A 1 183 ? 9.561 0.407 9.241 1.00 85.31 183 LEU A O 1
ATOM 1432 N N . THR A 1 184 ? 8.814 0.199 11.338 1.00 85.75 184 THR A N 1
ATOM 1433 C CA . THR A 1 184 ? 9.997 0.816 11.954 1.00 85.75 184 THR A CA 1
ATOM 1434 C C . THR A 1 184 ? 11.251 -0.006 11.690 1.00 85.75 184 THR A C 1
ATOM 1436 O O . THR A 1 184 ? 12.270 0.571 11.323 1.00 85.75 184 THR A O 1
ATOM 1439 N N . LEU A 1 185 ? 11.178 -1.333 11.825 1.00 87.88 185 LEU A N 1
ATOM 1440 C CA . LEU A 1 185 ? 12.306 -2.211 11.526 1.00 87.88 185 LEU A CA 1
ATOM 1441 C C . LEU A 1 185 ? 12.730 -2.078 10.059 1.00 87.88 185 LEU A C 1
ATOM 1443 O O . LEU A 1 185 ? 13.911 -1.901 9.789 1.00 87.88 185 LEU A O 1
ATOM 1447 N N . LEU A 1 186 ? 11.763 -2.067 9.136 1.00 81.06 186 LEU A N 1
ATOM 1448 C CA . LEU A 1 186 ? 12.016 -1.846 7.714 1.00 81.06 186 LEU A CA 1
ATOM 1449 C C . LEU A 1 186 ? 12.724 -0.505 7.456 1.00 81.06 186 LEU A C 1
ATOM 1451 O O . LEU A 1 186 ? 13.735 -0.480 6.763 1.00 81.06 186 LEU A O 1
ATOM 1455 N N . PHE A 1 187 ? 12.247 0.599 8.042 1.00 78.62 187 PHE A N 1
ATOM 1456 C CA . PHE A 1 187 ? 12.905 1.903 7.891 1.00 78.62 187 PHE A CA 1
ATOM 1457 C C . PHE A 1 187 ? 14.331 1.912 8.444 1.00 78.62 187 PHE A C 1
ATOM 1459 O O . PHE A 1 187 ? 15.213 2.494 7.821 1.00 78.62 187 PHE A O 1
ATOM 1466 N N . VAL A 1 188 ? 14.568 1.262 9.586 1.00 85.38 188 VAL A N 1
ATOM 1467 C CA . VAL A 1 188 ? 15.914 1.144 10.165 1.00 85.38 188 VAL A CA 1
ATOM 1468 C C . VAL A 1 188 ? 16.836 0.349 9.242 1.00 85.38 188 VAL A C 1
ATOM 1470 O O . VAL A 1 188 ? 17.967 0.767 9.042 1.00 85.38 188 VAL A O 1
ATOM 1473 N N . THR A 1 189 ? 16.363 -0.746 8.642 1.00 78.94 189 THR A N 1
ATOM 1474 C CA . THR A 1 189 ? 17.151 -1.540 7.683 1.00 78.94 189 THR A CA 1
ATOM 1475 C C . THR A 1 189 ? 17.446 -0.792 6.382 1.00 78.94 189 THR A C 1
ATOM 1477 O O . THR A 1 189 ? 18.452 -1.067 5.749 1.00 78.94 189 THR A O 1
ATOM 1480 N N . ILE A 1 190 ? 16.578 0.129 5.959 1.00 72.88 190 ILE A N 1
ATOM 1481 C CA . ILE A 1 190 ? 16.804 0.934 4.747 1.00 72.88 190 ILE A CA 1
ATOM 1482 C C . ILE A 1 190 ? 17.775 2.095 5.014 1.00 72.88 190 ILE A C 1
ATOM 1484 O O . ILE A 1 190 ? 18.516 2.491 4.120 1.00 72.88 190 ILE A O 1
ATOM 1488 N N . LEU A 1 191 ? 17.732 2.682 6.214 1.00 73.88 191 LEU A N 1
ATOM 1489 C CA . LEU A 1 191 ? 18.533 3.858 6.577 1.00 73.88 191 LEU A CA 1
ATOM 1490 C C . LEU A 1 191 ? 19.901 3.523 7.192 1.00 73.88 191 LEU A C 1
ATOM 1492 O O . LEU A 1 191 ? 20.738 4.422 7.279 1.00 73.88 191 LEU A O 1
ATOM 1496 N N . GLY A 1 192 ? 20.090 2.297 7.681 1.00 57.91 192 GLY A N 1
ATOM 1497 C CA . GLY A 1 192 ? 21.334 1.808 8.281 1.00 57.91 192 GLY A CA 1
ATOM 1498 C C . GLY A 1 192 ? 22.128 0.948 7.316 1.00 57.91 192 GLY A C 1
ATOM 1499 O O . GLY A 1 192 ? 23.368 1.102 7.316 1.00 57.91 192 GLY A O 1
#

Mean predicted aligned error: 7.99 Å

Secondary structure (DSSP, 8-state):
--HHHHHHHHHTT--HHHHHHHHHHHHHHHHHHHHHHHHHHHHHHTTSHHHHHHHHHHHHHHHHTSSTTHHHHHHH-GGGHHHHHHHHHHHHHHHHHHHHHTTTT--SSTTHHHHHHHHHHHHHHHHHHHHTT-S---SSS-HHHHHHHHHHHHHHHHHHHHHHHHT--HHHHHHHHHHHHHHHHHHHHHH-